Protein AF-A0A1V2YDA6-F1 (afdb_monomer_lite)

Secondary structure (DSSP, 8-state):
---HHHHHT-PPPPPSSSPPPHHHHHHHHHHHHHHHHHHHHHHHHHHHHHHHHHHHHHHHHHHHHHHHHHHHHHHHHHHHHHHHHHHHHHHHHHHHHHHHHHHHHHHHHHHHHHHHHHHHHHHHHHHHHHHHHHHHHHHHHHHHHHHHHHHHHHHHHHHHHHHHHHHHHHHHHHHHHHHHHHHHHHHHHHHHHHHHHHHHHHHHHHHHHHHHHHHHHHHHHHHGGG--

Radius of gyration: 94.48 Å; chains: 1; bounding box: 163×44×272 Å

pLDDT: mean 86.96, std 12.95, range [36.94, 98.38]

Foldseek 3Di:
DQDLVNLVPDDDDDDPPPDDDPVVVVVVSVVVSVVVVVVVVVVVVVVVVVVVVVVVVVVVVVVVVVVVVVVVVVVVVVVVVVVVVVVVVVVVVVVVVVVVVVVVVVVVVVVVVVVVVVVVVVVVVVVVVVVVVVVVVVVVVVVVVVVVVVVVVVVVVVVVVVVVVVVVVVVVVVVVVVVVVVVVVVVVVVVVVVVVVVVVVVVVVVVVVVVVVVVVVVVVVVVPVVDD

Structure (mmCIF, N/CA/C/O backbone):
data_AF-A0A1V2YDA6-F1
#
_entry.id   AF-A0A1V2YDA6-F1
#
loop_
_atom_site.group_PDB
_atom_site.id
_atom_site.type_symbol
_atom_site.label_atom_id
_atom_site.label_alt_id
_atom_site.label_comp_id
_atom_site.label_asym_id
_atom_site.label_entity_id
_atom_site.label_seq_id
_atom_site.pdbx_PDB_ins_code
_atom_site.Cartn_x
_atom_site.Cartn_y
_atom_site.Cartn_z
_atom_site.occupancy
_atom_site.B_iso_or_equiv
_atom_site.auth_seq_id
_atom_site.auth_comp_id
_atom_site.auth_asym_id
_atom_site.auth_atom_id
_atom_site.pdbx_PDB_model_num
ATOM 1 N N . MET A 1 1 ? -40.587 -4.611 79.652 1.00 58.16 1 MET A N 1
ATOM 2 C CA . MET A 1 1 ? -41.661 -4.045 78.810 1.00 58.16 1 MET A CA 1
ATOM 3 C C . MET A 1 1 ? -42.925 -4.763 79.230 1.00 58.16 1 MET A C 1
ATOM 5 O O . MET A 1 1 ? -42.847 -5.973 79.386 1.00 58.16 1 MET A O 1
ATOM 9 N N . ILE A 1 2 ? -43.994 -4.041 79.549 1.00 72.44 2 ILE A N 1
ATOM 10 C CA . ILE A 1 2 ? -45.240 -4.649 80.032 1.00 72.44 2 ILE A CA 1
ATOM 11 C C . ILE A 1 2 ? -45.950 -5.224 78.804 1.00 72.44 2 ILE A C 1
ATOM 13 O O . ILE A 1 2 ? -46.141 -4.491 77.833 1.00 72.44 2 ILE A O 1
ATOM 17 N N . ALA A 1 3 ? -46.252 -6.522 78.797 1.00 80.94 3 ALA A N 1
ATOM 18 C CA . ALA A 1 3 ? -47.022 -7.116 77.715 1.00 80.94 3 ALA A CA 1
ATOM 19 C C . ALA A 1 3 ? -48.471 -6.623 77.786 1.00 80.94 3 ALA A C 1
ATOM 21 O O . ALA A 1 3 ? -48.969 -6.241 78.842 1.00 80.94 3 ALA A O 1
ATOM 22 N N . LEU A 1 4 ? -49.172 -6.641 76.657 1.00 81.31 4 LEU A N 1
ATOM 23 C CA . LEU A 1 4 ? -50.582 -6.258 76.627 1.00 81.31 4 LEU A CA 1
ATOM 24 C C . LEU A 1 4 ? -51.423 -7.127 77.588 1.00 81.31 4 LEU A C 1
ATOM 26 O O . LEU A 1 4 ? -52.284 -6.615 78.295 1.00 81.31 4 LEU A O 1
ATOM 30 N N . GLU A 1 5 ? -51.079 -8.412 77.688 1.00 81.44 5 GLU A N 1
ATOM 31 C CA . GLU A 1 5 ? -51.658 -9.378 78.630 1.00 81.44 5 GLU A CA 1
ATOM 32 C C . GLU A 1 5 ? -51.349 -9.036 80.098 1.00 81.44 5 GLU A C 1
ATOM 34 O O . GLU A 1 5 ? -52.167 -9.296 80.980 1.00 81.44 5 GLU A O 1
ATOM 39 N N . ASP A 1 6 ? -50.203 -8.405 80.374 1.00 84.38 6 ASP A N 1
ATOM 40 C CA . ASP A 1 6 ? -49.830 -7.961 81.723 1.00 84.38 6 ASP A CA 1
ATOM 41 C C . ASP A 1 6 ? -50.621 -6.717 82.163 1.00 84.38 6 ASP A C 1
ATOM 43 O O . ASP A 1 6 ? -50.745 -6.475 83.365 1.00 84.38 6 ASP A O 1
ATOM 47 N N . LEU A 1 7 ? -51.123 -5.911 81.214 1.00 82.31 7 LEU A N 1
ATOM 48 C CA . LEU A 1 7 ? -52.019 -4.774 81.475 1.00 82.31 7 LEU A CA 1
ATOM 49 C C . LEU A 1 7 ? -53.466 -5.235 81.667 1.00 82.31 7 LEU A C 1
ATOM 51 O O . LEU A 1 7 ? -54.148 -4.725 82.550 1.00 82.31 7 LEU A O 1
ATOM 55 N N . GLU A 1 8 ? -53.918 -6.202 80.866 1.00 81.25 8 GLU A N 1
ATOM 56 C CA . GLU A 1 8 ? -55.282 -6.744 80.929 1.00 81.25 8 GLU A CA 1
ATOM 57 C C . GLU A 1 8 ? -55.545 -7.541 82.215 1.00 81.25 8 GLU A C 1
ATOM 59 O O . GLU A 1 8 ? -56.649 -7.490 82.747 1.00 81.25 8 GLU A O 1
ATOM 64 N N . ASN A 1 9 ? -54.530 -8.226 82.754 1.00 83.38 9 ASN A N 1
ATOM 65 C CA . ASN A 1 9 ? -54.653 -9.052 83.962 1.00 83.38 9 ASN A CA 1
ATOM 66 C C . ASN A 1 9 ? -54.131 -8.358 85.234 1.00 83.38 9 ASN A C 1
ATOM 68 O O . ASN A 1 9 ? -53.766 -9.022 86.210 1.00 83.38 9 ASN A O 1
ATOM 72 N N . LYS A 1 10 ? -54.001 -7.024 85.227 1.00 83.94 10 LYS A N 1
ATOM 73 C CA . LYS A 1 10 ? -53.365 -6.309 86.336 1.00 83.94 10 LYS A CA 1
ATOM 74 C C . LYS A 1 10 ? -54.332 -6.035 87.484 1.00 83.94 10 LYS A C 1
ATOM 76 O O . LYS A 1 10 ? -55.082 -5.070 87.451 1.00 83.94 10 LYS A O 1
ATOM 81 N N . ASP A 1 11 ? -54.186 -6.792 88.568 1.00 79.06 11 ASP A N 1
ATOM 82 C CA . ASP A 1 11 ? -54.901 -6.516 89.815 1.00 79.06 11 ASP A CA 1
ATOM 83 C C . ASP A 1 11 ? -54.132 -5.560 90.738 1.00 79.06 11 ASP A C 1
ATOM 85 O O . ASP A 1 11 ? -52.961 -5.774 91.085 1.00 79.06 11 ASP A O 1
ATOM 89 N N . PHE A 1 12 ? -54.819 -4.515 91.203 1.00 82.31 12 PHE A N 1
ATOM 90 C CA . PHE A 1 12 ? -54.311 -3.596 92.220 1.00 82.31 12 PHE A CA 1
ATOM 91 C C . PHE A 1 12 ? -54.809 -3.991 93.616 1.00 82.31 12 PHE A C 1
ATOM 93 O O . PHE A 1 12 ? -55.980 -4.303 93.832 1.00 82.31 12 PHE A O 1
ATOM 100 N N . LYS A 1 13 ? -53.921 -3.944 94.617 1.00 80.50 13 LYS A N 1
ATOM 101 C CA . LYS A 1 13 ? -54.308 -4.166 96.020 1.00 80.50 13 LYS A CA 1
ATOM 102 C C . LYS A 1 13 ? -55.202 -3.015 96.498 1.00 80.50 13 LYS A C 1
ATOM 104 O O . LYS A 1 13 ? -54.822 -1.854 96.357 1.00 80.50 13 LYS A O 1
ATOM 109 N N . LYS A 1 14 ? -56.347 -3.322 97.123 1.00 73.81 14 LYS A N 1
ATOM 110 C CA . LYS A 1 14 ? -57.234 -2.307 97.723 1.00 73.81 14 LYS A CA 1
ATOM 111 C C . LYS A 1 14 ? -56.495 -1.554 98.837 1.00 73.81 14 LYS A C 1
ATOM 113 O O . LYS A 1 14 ? -56.060 -2.167 99.811 1.00 73.81 14 LYS A O 1
ATOM 118 N N . SER A 1 15 ? -56.350 -0.236 98.699 1.00 71.69 15 SER A N 1
ATOM 119 C CA . SER A 1 15 ? -55.731 0.608 99.730 1.00 71.69 15 SER A CA 1
ATOM 120 C C . SER A 1 15 ? -56.769 0.992 100.787 1.00 71.69 15 SER A C 1
ATOM 122 O O . SER A 1 15 ? -57.840 1.490 100.452 1.00 71.69 15 SER A O 1
ATOM 124 N N . GLY A 1 16 ? -56.470 0.741 102.065 1.00 66.56 16 GLY A N 1
ATOM 125 C CA . GLY A 1 16 ? -57.433 0.900 103.162 1.00 66.56 16 GLY A CA 1
ATOM 126 C C . GLY A 1 16 ? -57.806 2.349 103.514 1.00 66.56 16 GLY A C 1
ATOM 127 O O . GLY A 1 16 ? -58.912 2.579 103.990 1.00 66.56 16 GLY A O 1
ATOM 128 N N . PHE A 1 17 ? -56.927 3.335 103.283 1.00 60.50 17 PHE A N 1
ATOM 129 C CA . PHE A 1 17 ? -57.169 4.749 103.616 1.00 60.50 17 PHE A CA 1
ATOM 130 C C . PHE A 1 17 ? -56.601 5.665 102.519 1.00 60.50 17 PHE A C 1
ATOM 132 O O . PHE A 1 17 ? -55.400 5.638 102.265 1.00 60.50 17 PHE A O 1
ATOM 139 N N . ARG A 1 18 ? -57.463 6.474 101.875 1.00 70.25 18 ARG A N 1
ATOM 140 C CA . ARG A 1 18 ? -57.125 7.413 100.774 1.00 70.25 18 ARG A CA 1
ATOM 141 C C . ARG A 1 18 ? -56.465 6.763 99.540 1.00 70.25 18 ARG A C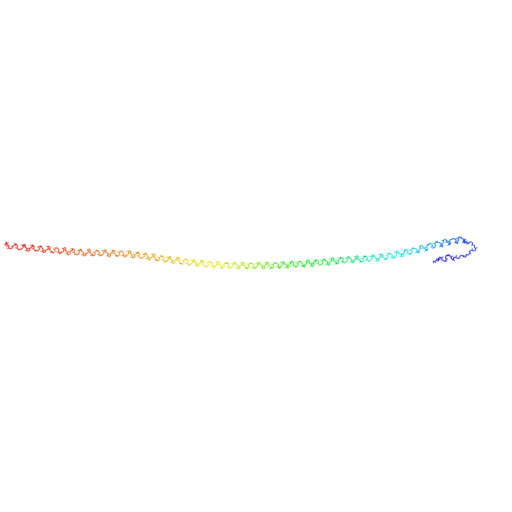 1
ATOM 143 O O . ARG A 1 18 ? -55.451 7.245 99.046 1.00 70.25 18 ARG A O 1
ATOM 150 N N . GLY A 1 19 ? -57.031 5.659 99.053 1.00 77.25 19 GLY A N 1
ATOM 151 C CA . GLY A 1 19 ? -56.650 5.061 97.767 1.00 77.25 19 GLY A CA 1
ATOM 152 C C . GLY A 1 19 ? -57.265 5.774 96.558 1.00 77.25 19 GLY A C 1
ATOM 153 O O . GLY A 1 19 ? -58.208 6.548 96.709 1.00 77.25 19 GLY A O 1
ATOM 154 N N . TYR A 1 20 ? -56.742 5.479 95.366 1.00 81.81 20 TYR A N 1
ATOM 155 C CA . TYR A 1 20 ? -57.375 5.861 94.101 1.00 81.81 20 TYR A CA 1
ATOM 156 C C . TYR A 1 20 ? -58.735 5.174 93.936 1.00 81.81 20 TYR A C 1
ATOM 158 O O . TYR A 1 20 ? -58.944 4.071 94.450 1.00 81.81 20 TYR A O 1
ATOM 166 N N . ASN A 1 21 ? -59.651 5.825 93.219 1.00 84.25 21 ASN A N 1
ATOM 167 C CA . ASN A 1 21 ? -60.949 5.251 92.890 1.00 84.25 21 ASN A CA 1
ATOM 168 C C . ASN A 1 21 ? -60.765 4.081 91.910 1.00 84.25 21 ASN A C 1
ATOM 170 O O . ASN A 1 21 ? -60.147 4.250 90.863 1.00 84.25 21 ASN A O 1
ATOM 174 N N . THR A 1 22 ? -61.293 2.906 92.254 1.00 83.88 22 THR A N 1
ATOM 175 C CA . THR A 1 22 ? -61.167 1.695 91.433 1.00 83.88 22 THR A CA 1
ATOM 176 C C . THR A 1 22 ? -61.788 1.873 90.054 1.00 83.88 22 THR A C 1
ATOM 178 O O . THR A 1 22 ? -61.155 1.515 89.071 1.00 83.88 22 THR A O 1
ATOM 181 N N . ASP A 1 23 ? -62.951 2.522 89.965 1.00 85.44 23 ASP A N 1
ATOM 182 C CA . ASP A 1 23 ? -63.674 2.679 88.697 1.00 85.44 23 ASP A CA 1
ATOM 183 C C . ASP A 1 23 ? -62.938 3.631 87.737 1.00 85.44 23 ASP A C 1
ATOM 185 O O . ASP A 1 23 ? -62.917 3.435 86.523 1.00 85.44 23 ASP A O 1
ATOM 189 N N . GLU A 1 24 ? -62.296 4.665 88.288 1.00 87.50 24 GLU A N 1
ATOM 190 C CA . GLU A 1 24 ? -61.502 5.636 87.527 1.00 87.50 24 GLU A CA 1
ATOM 191 C C . GLU A 1 24 ? -60.177 5.025 87.051 1.00 87.50 24 GLU A C 1
ATOM 193 O O . GLU A 1 24 ? -59.762 5.239 85.910 1.00 87.50 24 GLU A O 1
ATOM 198 N N . VAL A 1 25 ? -59.536 4.218 87.905 1.00 88.56 25 VAL A N 1
ATOM 199 C CA . VAL A 1 25 ? -58.330 3.463 87.548 1.00 88.56 25 VAL A CA 1
ATOM 200 C C . VAL A 1 25 ? -58.643 2.444 86.456 1.00 88.56 25 VAL A C 1
ATOM 202 O O . VAL A 1 25 ? -57.896 2.377 85.485 1.00 88.56 25 VAL A O 1
ATOM 205 N N . ASP A 1 26 ? -59.748 1.705 86.557 1.00 85.69 26 ASP A N 1
ATOM 206 C CA . ASP A 1 26 ? -60.143 0.718 85.548 1.00 85.69 26 ASP A CA 1
ATOM 207 C C . ASP A 1 26 ? -60.442 1.379 84.194 1.00 85.69 26 ASP A C 1
ATOM 209 O O . ASP A 1 26 ? -59.983 0.895 83.155 1.00 85.69 26 ASP A O 1
ATOM 213 N N . TYR A 1 27 ? -61.136 2.524 84.187 1.00 90.69 27 TYR A N 1
ATOM 214 C CA . TYR A 1 27 ? -61.363 3.305 82.966 1.00 90.69 27 TYR A CA 1
ATOM 215 C C . TYR A 1 27 ? -60.043 3.762 82.325 1.00 90.69 27 TYR A C 1
ATOM 217 O O . TYR A 1 27 ? -59.832 3.571 81.125 1.00 90.69 27 TYR A O 1
ATOM 225 N N . PHE A 1 28 ? -59.120 4.303 83.127 1.00 90.31 28 PHE A N 1
ATOM 226 C CA . PHE A 1 28 ? -57.802 4.717 82.646 1.00 90.31 28 PHE A CA 1
ATOM 227 C C . PHE A 1 28 ? -56.979 3.532 82.118 1.00 90.31 28 PHE A C 1
ATOM 229 O O . PHE A 1 28 ? -56.333 3.642 81.078 1.00 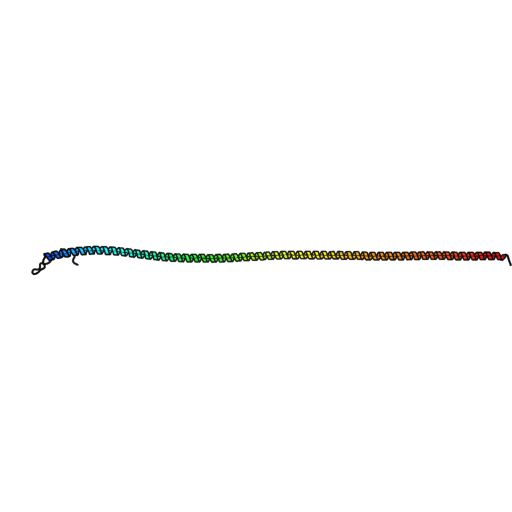90.31 28 PHE A O 1
ATOM 236 N N . ILE A 1 29 ? -57.024 2.370 82.779 1.00 88.75 29 ILE A N 1
ATOM 237 C CA . ILE A 1 29 ? -56.341 1.151 82.319 1.00 88.75 29 ILE A CA 1
ATOM 238 C C . ILE A 1 29 ? -56.901 0.697 80.963 1.00 88.75 29 ILE A C 1
ATOM 240 O O . ILE A 1 29 ? -56.116 0.353 80.080 1.00 88.75 29 ILE A O 1
ATOM 244 N N . GLN A 1 30 ? -58.218 0.757 80.742 1.00 89.12 30 GLN A N 1
ATOM 245 C CA . GLN A 1 30 ? -58.817 0.457 79.432 1.00 89.12 30 GLN A CA 1
ATOM 246 C C . GLN A 1 30 ? -58.367 1.436 78.338 1.00 89.12 30 GLN A C 1
ATOM 248 O O . GLN A 1 30 ? -58.081 1.021 77.208 1.00 89.12 30 GLN A O 1
ATOM 253 N N . GLU A 1 31 ? -58.248 2.724 78.662 1.00 92.56 31 GLU A N 1
ATOM 254 C CA . GLU A 1 31 ? -57.711 3.737 77.748 1.00 92.56 31 GLU A CA 1
ATOM 255 C C . GLU A 1 31 ? -56.239 3.447 77.399 1.00 92.56 31 GLU A C 1
ATOM 257 O O . GLU A 1 31 ? -55.868 3.431 76.222 1.00 92.56 31 GLU A O 1
ATOM 262 N N . VAL A 1 32 ? -55.419 3.100 78.398 1.00 92.12 32 VAL A N 1
ATOM 263 C CA . VAL A 1 32 ? -54.014 2.699 78.216 1.00 92.12 32 VAL A CA 1
ATOM 264 C C . VAL A 1 32 ? -53.896 1.427 77.373 1.00 92.12 32 VAL A C 1
ATOM 266 O O . VAL A 1 32 ? -53.067 1.381 76.464 1.00 92.12 32 VAL A O 1
ATOM 269 N N . ILE A 1 33 ? -54.727 0.409 77.617 1.00 90.81 33 ILE A N 1
ATOM 270 C CA . ILE A 1 33 ? -54.765 -0.829 76.821 1.00 90.81 33 ILE A CA 1
ATOM 271 C C . ILE A 1 33 ? -55.109 -0.507 75.363 1.00 90.81 33 ILE A C 1
ATOM 273 O O . ILE A 1 33 ? -54.458 -1.013 74.446 1.00 90.81 33 ILE A O 1
ATOM 277 N N . THR A 1 34 ? -56.096 0.359 75.132 1.00 92.81 34 THR A N 1
ATOM 278 C CA . THR A 1 34 ? -56.525 0.761 73.785 1.00 92.81 34 THR A CA 1
ATOM 279 C C . THR A 1 34 ? -55.423 1.524 73.048 1.00 92.81 34 THR A C 1
ATOM 281 O O . THR A 1 34 ? -55.089 1.183 71.910 1.00 92.81 34 THR A O 1
ATOM 284 N N . ALA A 1 35 ? -54.795 2.501 73.705 1.00 92.06 35 ALA A N 1
ATOM 285 C CA . ALA A 1 35 ? -53.667 3.243 73.149 1.00 92.06 35 ALA A CA 1
ATOM 286 C C . ALA A 1 35 ? -52.463 2.327 72.866 1.00 92.06 35 ALA A C 1
ATOM 288 O O . ALA A 1 35 ? -51.838 2.429 71.809 1.00 92.06 35 ALA A O 1
ATOM 289 N N . HIS A 1 36 ? -52.168 1.380 73.763 1.00 92.00 36 HIS A N 1
ATOM 290 C CA . HIS A 1 36 ? -51.094 0.406 73.574 1.00 92.00 36 HIS A CA 1
ATOM 291 C C . HIS A 1 36 ? -51.371 -0.528 72.385 1.00 92.00 36 HIS A C 1
ATOM 293 O O . HIS A 1 36 ? -50.471 -0.769 71.580 1.00 92.00 36 HIS A O 1
ATOM 299 N N . LYS A 1 37 ? -52.614 -1.009 72.216 1.00 89.94 37 LYS A N 1
ATOM 300 C CA . LYS A 1 37 ? -53.041 -1.788 71.035 1.00 89.94 37 LYS A CA 1
ATOM 301 C C . LYS A 1 37 ? -52.833 -0.998 69.743 1.00 89.94 37 LYS A C 1
ATOM 303 O O . LYS A 1 37 ? -52.261 -1.534 68.794 1.00 89.94 37 LYS A O 1
ATOM 308 N N . HIS A 1 38 ? -53.246 0.271 69.717 1.00 93.94 38 HIS A N 1
ATOM 309 C CA . HIS A 1 38 ? -53.059 1.146 68.558 1.00 93.94 38 HIS A CA 1
ATOM 310 C C . HIS A 1 38 ? -51.574 1.319 68.211 1.00 93.94 38 HIS A C 1
ATOM 312 O O . HIS A 1 38 ? -51.169 1.040 67.084 1.00 93.94 38 HIS A O 1
ATOM 318 N N . LEU A 1 39 ? -50.749 1.702 69.191 1.00 94.12 39 LEU A N 1
ATOM 319 C CA . LEU A 1 39 ? -49.306 1.883 69.006 1.00 94.12 39 LEU A CA 1
ATOM 320 C C . LEU A 1 39 ? -48.611 0.592 68.567 1.00 94.12 39 LEU A C 1
ATOM 322 O O . LEU A 1 39 ? -47.707 0.634 67.737 1.00 94.12 39 LEU A O 1
ATOM 326 N N . SER A 1 40 ? -49.016 -0.558 69.107 1.00 91.50 40 SER A N 1
ATOM 327 C CA . SER A 1 40 ? -48.436 -1.850 68.740 1.00 91.50 40 SER A CA 1
ATOM 328 C C . SER A 1 40 ? -48.732 -2.202 67.280 1.00 91.50 40 SER A C 1
ATOM 330 O O . SER A 1 40 ? -47.812 -2.570 66.547 1.00 91.50 40 SER A O 1
ATOM 332 N N . LYS A 1 41 ? -49.977 -1.991 66.830 1.00 94.25 41 LYS A N 1
ATOM 333 C CA . LYS A 1 41 ? -50.377 -2.191 65.432 1.00 94.25 41 LYS A CA 1
ATOM 334 C C . LYS A 1 41 ? -49.640 -1.241 64.484 1.00 94.25 41 LYS A C 1
ATOM 336 O O . LYS A 1 41 ? -49.086 -1.687 63.484 1.00 94.25 41 LYS A O 1
ATOM 341 N N . GLU A 1 42 ? -49.579 0.045 64.820 1.00 96.19 42 GLU A N 1
ATOM 342 C CA . GLU A 1 42 ? -48.857 1.043 64.026 1.00 96.19 42 GLU A CA 1
ATOM 343 C C . GLU A 1 42 ? -47.359 0.709 63.931 1.00 96.19 42 GLU A C 1
ATOM 345 O O . GLU A 1 42 ? -46.764 0.785 62.859 1.00 96.19 42 GLU A O 1
ATOM 350 N N . ASN A 1 43 ? -46.743 0.252 65.026 1.00 95.69 43 ASN A N 1
ATOM 351 C CA . ASN A 1 43 ? -45.345 -0.177 65.036 1.00 95.69 43 ASN A CA 1
ATOM 352 C C . ASN A 1 43 ? -45.118 -1.398 64.130 1.00 95.69 43 ASN A C 1
ATOM 354 O O . ASN A 1 43 ? -44.130 -1.446 63.397 1.00 95.69 43 ASN A O 1
ATOM 358 N N . GLU A 1 44 ? -46.037 -2.366 64.130 1.00 95.38 44 GLU A N 1
ATOM 359 C CA . GLU A 1 44 ? -45.978 -3.512 63.219 1.00 95.38 44 GLU A CA 1
ATOM 360 C C . GLU A 1 44 ? -46.087 -3.078 61.747 1.00 95.38 44 GLU A C 1
ATOM 362 O O . GLU A 1 44 ? -45.295 -3.517 60.909 1.00 95.38 44 GLU A O 1
ATOM 367 N N . GLU A 1 45 ? -47.020 -2.179 61.425 1.00 96.69 45 GLU A N 1
ATOM 368 C CA . GLU A 1 45 ? -47.195 -1.626 60.076 1.00 96.69 45 GLU A CA 1
ATOM 369 C C . GLU A 1 45 ? -45.963 -0.832 59.616 1.00 96.69 45 GLU A C 1
ATOM 371 O O . GLU A 1 45 ? -45.468 -1.031 58.501 1.00 96.69 45 GLU A O 1
ATOM 376 N N . LEU A 1 46 ? -45.403 0.010 60.489 1.00 96.94 46 LEU A N 1
ATOM 377 C CA . LEU A 1 46 ? -44.172 0.753 60.222 1.00 96.94 46 LEU A CA 1
ATOM 378 C C . LEU A 1 46 ? -42.984 -0.186 60.008 1.00 96.94 46 LEU A C 1
ATOM 380 O O . LEU A 1 46 ? -42.222 0.011 59.063 1.00 96.94 46 LEU A O 1
ATOM 384 N N . ARG A 1 47 ? -42.839 -1.242 60.818 1.00 96.75 47 ARG A N 1
ATOM 385 C CA . ARG A 1 47 ? -41.788 -2.258 60.630 1.00 96.75 47 ARG A CA 1
ATOM 386 C C . ARG A 1 47 ? -41.925 -2.975 59.293 1.00 96.75 47 ARG A C 1
ATOM 388 O O . ARG A 1 47 ? -40.928 -3.123 58.590 1.00 96.75 47 ARG A O 1
ATOM 395 N N . LYS A 1 48 ? -43.143 -3.369 58.906 1.00 97.38 48 LYS A N 1
ATOM 396 C CA . LYS A 1 48 ? -43.406 -3.958 57.581 1.00 97.38 48 LYS A CA 1
ATOM 397 C C . LYS A 1 48 ? -42.991 -3.001 56.464 1.00 97.38 48 LYS A C 1
ATOM 399 O O . LYS A 1 48 ? -42.301 -3.415 55.536 1.00 97.38 48 LYS A O 1
ATOM 404 N N . LYS A 1 49 ? -43.338 -1.718 56.584 1.00 97.25 49 LYS A N 1
ATOM 405 C CA . LYS A 1 49 ? -42.988 -0.692 55.594 1.00 97.25 49 LYS A CA 1
ATOM 406 C C . LYS A 1 49 ? -41.480 -0.446 55.511 1.00 97.25 49 LYS A C 1
ATOM 408 O O . LYS A 1 49 ? -40.944 -0.354 54.412 1.00 97.25 49 LYS A O 1
ATOM 413 N N . VAL A 1 50 ? -40.785 -0.387 56.648 1.00 97.88 50 VAL A N 1
ATOM 414 C CA . VAL A 1 50 ? -39.319 -0.265 56.700 1.00 97.88 50 VAL A CA 1
ATOM 415 C C . VAL A 1 50 ? -38.655 -1.461 56.024 1.00 97.88 50 VAL A C 1
ATOM 417 O O . VAL A 1 50 ? -37.746 -1.263 55.220 1.00 97.88 50 VAL A O 1
ATOM 420 N N . ASN A 1 51 ? -39.131 -2.681 56.280 1.00 97.31 51 ASN A N 1
ATOM 421 C CA . ASN A 1 51 ? -38.589 -3.879 55.640 1.00 97.31 51 ASN A CA 1
ATOM 422 C C . ASN A 1 51 ? -38.785 -3.838 54.117 1.00 97.31 51 ASN A C 1
ATOM 424 O O . ASN A 1 51 ? -37.815 -3.987 53.380 1.00 97.31 51 ASN A O 1
ATOM 428 N N . GLN A 1 52 ? -39.995 -3.523 53.643 1.00 97.50 52 GLN A N 1
ATOM 429 C CA . GLN A 1 52 ? -40.285 -3.392 52.207 1.00 97.50 52 GLN A CA 1
ATOM 430 C C . GLN A 1 52 ? -39.422 -2.322 51.524 1.00 97.50 52 GLN A C 1
ATOM 432 O O . GLN A 1 52 ? -38.871 -2.549 50.444 1.00 97.50 52 GLN A O 1
ATOM 437 N N . LEU A 1 53 ? -39.278 -1.149 52.149 1.00 96.75 53 LEU A N 1
ATOM 438 C CA . LEU A 1 53 ? -38.430 -0.075 51.629 1.00 96.75 53 LEU A CA 1
ATOM 439 C C . LEU A 1 53 ? -36.954 -0.484 51.610 1.00 96.75 53 LEU A C 1
ATOM 441 O O . LEU A 1 53 ? -36.252 -0.180 50.649 1.00 96.75 53 LEU A O 1
ATOM 445 N N . THR A 1 54 ? -36.494 -1.208 52.631 1.00 97.31 54 THR A N 1
ATOM 446 C CA . THR A 1 54 ? -35.112 -1.698 52.714 1.00 97.31 54 THR A CA 1
ATOM 447 C C . THR A 1 54 ? -34.817 -2.721 51.618 1.00 97.31 54 THR A C 1
ATOM 449 O O . THR A 1 54 ? -33.795 -2.610 50.944 1.00 97.31 54 THR A O 1
ATOM 452 N N . GLU A 1 55 ? -35.720 -3.674 51.379 1.00 97.62 55 GLU A N 1
ATOM 453 C CA . GLU A 1 55 ? -35.598 -4.651 50.287 1.00 97.62 55 GLU A CA 1
ATOM 454 C C . GLU A 1 55 ? -35.574 -3.963 48.917 1.00 97.62 55 GLU A C 1
ATOM 456 O O . GLU A 1 55 ? -34.721 -4.253 48.075 1.00 97.62 55 GLU A O 1
ATOM 461 N N . THR A 1 56 ? -36.465 -2.990 48.716 1.00 97.50 56 THR A N 1
ATOM 462 C CA . THR A 1 56 ? -36.538 -2.206 47.477 1.00 97.50 56 THR A CA 1
ATOM 463 C C . THR A 1 56 ? -35.259 -1.392 47.254 1.00 97.50 56 THR A C 1
ATOM 465 O O . THR A 1 56 ? -34.731 -1.342 46.144 1.00 97.50 56 THR A O 1
ATOM 468 N N . MET A 1 57 ? -34.711 -0.789 48.311 1.00 97.75 57 MET A N 1
ATOM 469 C CA . MET A 1 57 ? -33.444 -0.061 48.249 1.00 97.75 57 MET A CA 1
ATOM 470 C C . MET A 1 57 ? -32.283 -0.988 47.874 1.00 97.75 57 MET A C 1
ATOM 472 O O . MET A 1 57 ? -31.493 -0.650 46.995 1.00 97.75 57 MET A O 1
ATOM 476 N N . GLN A 1 58 ? -32.200 -2.173 48.483 1.00 97.38 58 GLN A N 1
ATOM 477 C CA . GLN A 1 58 ? -31.179 -3.168 48.141 1.00 97.38 58 GLN A CA 1
ATOM 478 C C . GLN A 1 58 ? -31.303 -3.646 46.689 1.00 97.38 58 GLN A C 1
ATOM 480 O O . GLN A 1 58 ? -30.289 -3.857 46.019 1.00 97.38 58 GLN A O 1
ATOM 485 N N . TYR A 1 59 ? -32.530 -3.805 46.186 1.00 97.06 59 TYR A N 1
ATOM 486 C CA . TYR A 1 59 ? -32.773 -4.116 44.779 1.00 97.06 59 TYR A CA 1
ATOM 487 C C . TYR A 1 59 ? -32.225 -3.015 43.864 1.00 97.06 59 TYR A C 1
ATOM 489 O O . TYR A 1 59 ? -31.454 -3.309 42.947 1.00 97.06 59 TYR A O 1
ATOM 497 N N . TYR A 1 60 ? -32.544 -1.748 44.148 1.00 97.94 60 TYR A N 1
ATOM 498 C CA . TYR A 1 60 ? -32.049 -0.627 43.352 1.00 97.94 60 TYR A CA 1
ATOM 499 C C . TYR A 1 60 ? -30.528 -0.483 43.412 1.00 97.94 60 TYR A C 1
ATOM 501 O O . TYR A 1 60 ? -29.922 -0.264 42.369 1.00 97.94 60 TYR A O 1
ATOM 509 N N . GLN A 1 61 ? -29.895 -0.705 44.566 1.00 97.75 61 GLN A N 1
ATOM 510 C CA . GLN A 1 61 ? -28.431 -0.701 44.686 1.00 97.75 61 GLN A CA 1
ATOM 511 C C . GLN A 1 61 ? -27.772 -1.785 43.819 1.00 97.75 61 GLN A C 1
ATOM 513 O O . GLN A 1 61 ? -26.794 -1.525 43.120 1.00 97.75 61 GLN A O 1
ATOM 518 N N . LYS A 1 62 ? -28.318 -3.009 43.812 1.00 97.69 62 LYS A N 1
ATOM 519 C CA . LYS A 1 62 ? -27.814 -4.088 42.942 1.00 97.69 62 LYS A CA 1
ATOM 520 C C . LYS A 1 62 ? -28.008 -3.764 41.462 1.00 97.69 62 LYS A C 1
ATOM 522 O O . LYS A 1 62 ? -27.132 -4.053 40.642 1.00 97.69 62 LYS A O 1
ATOM 527 N N . MET A 1 63 ? -29.150 -3.176 41.117 1.00 97.75 63 MET A N 1
ATOM 528 C CA . MET A 1 63 ? -29.442 -2.772 39.746 1.00 97.75 63 MET A CA 1
ATOM 529 C C . MET A 1 63 ? -28.505 -1.649 39.289 1.00 97.75 63 MET A C 1
ATOM 531 O O . MET A 1 63 ? -27.935 -1.747 38.206 1.00 97.75 63 MET A O 1
ATOM 535 N N . GLU A 1 64 ? -28.271 -0.644 40.133 1.00 97.06 64 GLU A N 1
ATOM 536 C CA . GLU A 1 64 ? -27.308 0.432 39.890 1.00 97.06 64 GLU A CA 1
ATOM 537 C C . GLU A 1 64 ? -25.906 -0.131 39.643 1.00 97.06 64 GLU A C 1
ATOM 539 O O . GLU A 1 64 ? -25.298 0.183 38.621 1.00 97.06 64 GLU A O 1
ATOM 544 N N . GLN A 1 65 ? -25.426 -1.036 40.502 1.00 97.88 65 GLN A N 1
ATOM 545 C CA . GLN A 1 65 ? -24.121 -1.675 40.321 1.00 97.88 65 GLN A CA 1
ATOM 546 C C . GLN A 1 65 ? -24.030 -2.428 38.987 1.00 97.88 65 GLN A C 1
ATOM 548 O O . GLN A 1 65 ? -23.007 -2.386 38.303 1.00 97.88 65 GLN A O 1
ATOM 553 N N . THR A 1 66 ? -25.106 -3.112 38.594 1.00 97.94 66 THR A N 1
ATOM 554 C CA . THR A 1 66 ? -25.164 -3.842 37.321 1.00 97.94 66 THR A CA 1
ATOM 555 C C . THR A 1 66 ? -25.091 -2.884 36.134 1.00 97.94 66 THR A C 1
ATOM 557 O O . THR A 1 66 ? -24.341 -3.133 35.191 1.00 97.94 66 THR A O 1
ATOM 560 N N . ILE A 1 67 ? -25.817 -1.767 36.195 1.00 97.12 67 ILE A N 1
ATOM 561 C CA . ILE A 1 67 ? -25.808 -0.734 35.155 1.00 97.12 67 ILE A CA 1
ATOM 562 C C . ILE A 1 67 ? -24.430 -0.072 35.066 1.00 97.12 67 ILE A C 1
ATOM 564 O O . ILE A 1 67 ? -23.906 0.075 33.965 1.00 97.12 67 ILE A O 1
ATOM 568 N N . GLN A 1 68 ? -23.808 0.272 36.195 1.00 97.69 68 GLN A N 1
ATOM 569 C CA . GLN A 1 68 ? -22.457 0.839 36.223 1.00 97.69 68 GLN A CA 1
ATOM 570 C C . GLN A 1 68 ? -21.431 -0.118 35.604 1.00 97.69 68 GLN A C 1
ATOM 572 O O . GLN A 1 68 ? -20.624 0.296 34.771 1.00 97.69 68 GLN A O 1
ATOM 577 N N . ASN A 1 69 ? -21.504 -1.411 35.933 1.00 97.81 69 ASN A N 1
ATOM 578 C CA . ASN A 1 69 ? -20.631 -2.427 35.345 1.00 97.81 69 ASN A CA 1
ATOM 579 C C . ASN A 1 69 ? -20.858 -2.570 33.832 1.00 97.81 69 ASN A C 1
ATOM 581 O O . ASN A 1 69 ? -19.895 -2.670 33.070 1.00 97.81 69 ASN A O 1
ATOM 585 N N . ALA A 1 70 ? -22.118 -2.557 33.386 1.00 97.69 70 ALA A N 1
ATOM 586 C CA . ALA A 1 70 ? -22.464 -2.633 31.970 1.00 97.69 70 ALA A CA 1
ATOM 587 C C . ALA A 1 70 ? -21.974 -1.399 31.195 1.00 97.69 70 ALA A C 1
ATOM 589 O O . ALA A 1 70 ? -21.414 -1.544 30.108 1.00 97.69 70 ALA A O 1
ATOM 590 N N . LEU A 1 71 ? -22.123 -0.200 31.769 1.00 97.62 71 LEU A N 1
ATOM 591 C CA . LEU A 1 71 ? -21.619 1.050 31.197 1.00 97.62 71 LEU A CA 1
ATOM 592 C C . LEU A 1 71 ? -20.097 1.034 31.079 1.00 97.62 71 LEU A C 1
ATOM 594 O O . LEU A 1 71 ? -19.567 1.335 30.012 1.00 97.62 71 LEU A O 1
ATOM 598 N N . HIS A 1 72 ? -19.397 0.620 32.135 1.00 97.81 72 HIS A N 1
ATOM 599 C CA . HIS A 1 72 ? -17.941 0.532 32.113 1.00 97.81 72 HIS A CA 1
ATOM 600 C C . HIS A 1 72 ? -17.442 -0.480 31.071 1.00 97.81 72 HIS A C 1
ATOM 602 O O . HIS A 1 72 ? -16.500 -0.206 30.327 1.00 97.81 72 HIS A O 1
ATOM 608 N N . LEU A 1 73 ? -18.100 -1.639 30.962 1.00 98.19 73 LEU A N 1
ATOM 609 C CA . LEU A 1 73 ? -17.770 -2.643 29.951 1.00 98.19 73 LEU A CA 1
ATOM 610 C C . LEU A 1 73 ? -18.011 -2.127 28.528 1.00 98.19 73 LEU A C 1
ATOM 612 O O . LEU A 1 73 ? -17.186 -2.367 27.641 1.00 98.19 73 LEU A O 1
ATOM 616 N N . ALA A 1 74 ? -19.125 -1.428 28.306 1.00 98.00 74 ALA A N 1
ATOM 617 C CA . ALA A 1 74 ? -19.448 -0.825 27.020 1.00 98.00 74 ALA A CA 1
ATOM 618 C C . ALA A 1 74 ? -18.417 0.243 26.634 1.00 98.00 74 ALA A C 1
ATOM 620 O O . ALA A 1 74 ? -17.929 0.232 25.506 1.00 98.00 74 ALA A O 1
ATOM 621 N N . GLU A 1 75 ? -18.029 1.112 27.572 1.00 96.62 75 GLU A N 1
ATOM 622 C CA . GLU A 1 75 ? -16.990 2.120 27.354 1.00 96.62 75 GLU A CA 1
ATOM 623 C C . GLU A 1 75 ? -15.656 1.466 26.991 1.00 96.62 75 GLU A C 1
ATOM 625 O O . GLU A 1 75 ? -15.064 1.802 25.964 1.00 96.62 75 GLU A O 1
ATOM 630 N N . LYS A 1 76 ? -15.215 0.481 27.781 1.00 97.94 76 LYS A N 1
ATOM 631 C CA . LYS A 1 76 ? -13.974 -0.251 27.522 1.00 97.94 76 LYS A CA 1
ATOM 632 C C . LYS A 1 76 ? -13.998 -0.927 26.152 1.00 97.94 76 LYS A C 1
ATOM 634 O O . LYS A 1 76 ? -13.065 -0.781 25.373 1.00 97.94 76 LYS A O 1
ATOM 639 N N . THR A 1 77 ? -15.094 -1.605 25.819 1.00 98.19 77 THR A N 1
ATOM 640 C CA . THR A 1 77 ? -15.250 -2.295 24.531 1.00 98.19 77 THR A CA 1
ATOM 641 C C . THR A 1 77 ? -15.260 -1.307 23.363 1.00 98.19 77 THR A C 1
ATOM 643 O O . THR A 1 77 ? -14.653 -1.572 22.323 1.00 98.19 77 THR A O 1
ATOM 646 N N . ALA A 1 78 ? -15.904 -0.148 23.517 1.00 98.38 78 ALA A N 1
ATOM 647 C CA . ALA A 1 78 ? -15.895 0.912 22.514 1.00 98.38 78 ALA A CA 1
ATOM 648 C C . ALA A 1 78 ? -14.484 1.494 22.321 1.00 98.38 78 ALA A C 1
ATOM 650 O O . ALA A 1 78 ? -14.055 1.692 21.181 1.00 98.38 78 ALA A O 1
ATOM 651 N N . GLN A 1 79 ? -13.743 1.725 23.411 1.00 97.94 79 GLN A N 1
ATOM 652 C CA . GLN A 1 79 ? -12.352 2.182 23.365 1.00 97.94 79 GLN A CA 1
ATOM 653 C C . GLN A 1 79 ? -11.441 1.148 22.690 1.00 97.94 79 GLN A C 1
ATOM 655 O O . GLN A 1 79 ? -10.724 1.499 21.751 1.00 97.94 79 GLN A O 1
ATOM 660 N N . ASP A 1 80 ? -11.525 -0.124 23.082 1.00 97.94 80 ASP A N 1
ATOM 661 C CA . ASP A 1 80 ? -10.741 -1.218 22.500 1.00 97.94 80 ASP A CA 1
ATOM 662 C C . ASP A 1 80 ? -11.047 -1.390 21.002 1.00 97.94 80 ASP A C 1
ATOM 664 O O . ASP A 1 80 ? -10.138 -1.502 20.173 1.00 97.94 80 ASP A O 1
ATOM 668 N N . THR A 1 81 ? -12.328 -1.316 20.623 1.00 98.06 81 THR A N 1
ATOM 669 C CA . THR A 1 81 ? -12.761 -1.368 19.218 1.00 98.06 81 THR A CA 1
ATOM 670 C C . THR A 1 81 ? -12.195 -0.193 18.424 1.00 98.06 81 THR A C 1
ATOM 672 O O . THR A 1 81 ? -11.661 -0.385 17.329 1.00 98.06 81 THR A O 1
ATOM 675 N N . LYS A 1 82 ? -12.249 1.024 18.980 1.00 98.38 82 LYS A N 1
ATOM 676 C CA . LYS A 1 82 ? -11.681 2.225 18.356 1.00 98.38 82 LYS A CA 1
ATOM 677 C C . LYS A 1 82 ? -10.171 2.088 18.155 1.00 98.38 82 LYS A C 1
ATOM 679 O O . LYS A 1 82 ? -9.680 2.377 17.065 1.00 98.38 82 LYS A O 1
ATOM 684 N N . ILE A 1 83 ? -9.434 1.635 19.169 1.00 98.19 83 ILE A N 1
ATOM 685 C CA . ILE A 1 83 ? -7.978 1.444 19.094 1.00 98.19 83 ILE A CA 1
ATOM 686 C C . ILE A 1 83 ? -7.628 0.392 18.033 1.00 98.19 83 ILE A C 1
ATOM 688 O O . ILE A 1 83 ? -6.770 0.637 17.182 1.00 98.19 83 ILE A O 1
ATOM 692 N N . SER A 1 84 ? -8.329 -0.745 18.025 1.00 98.00 84 SER A N 1
ATOM 693 C CA . SER A 1 84 ? -8.125 -1.816 17.042 1.00 98.00 84 SER A CA 1
ATOM 694 C C . SER A 1 84 ? -8.404 -1.355 15.605 1.00 98.00 84 SER A C 1
ATOM 696 O O . SER A 1 84 ? -7.616 -1.629 14.690 1.00 98.00 84 SER A O 1
ATOM 698 N N . ALA A 1 85 ? -9.479 -0.587 15.400 1.00 98.12 85 ALA A N 1
ATOM 699 C CA . ALA A 1 85 ? -9.815 -0.004 14.105 1.00 98.12 85 ALA A CA 1
ATOM 700 C C . ALA A 1 85 ? -8.745 0.993 13.631 1.00 98.12 85 ALA A C 1
ATOM 702 O O . ALA A 1 85 ? -8.312 0.922 12.480 1.00 98.12 85 ALA A O 1
ATOM 703 N N . LEU A 1 86 ? -8.259 1.870 14.519 1.00 98.12 86 LEU A N 1
ATOM 704 C CA . LEU A 1 86 ? -7.186 2.820 14.205 1.00 98.12 86 LEU A CA 1
ATOM 705 C C . LEU A 1 86 ? -5.882 2.106 13.835 1.00 98.12 86 LEU A C 1
ATOM 707 O O . LEU A 1 86 ? -5.255 2.454 12.834 1.00 98.12 86 LEU A O 1
ATOM 711 N N . HIS A 1 87 ? -5.493 1.082 14.594 1.00 98.06 87 HIS A N 1
ATOM 712 C CA . HIS A 1 87 ? -4.300 0.291 14.299 1.00 98.06 87 HIS A CA 1
ATOM 713 C C . HIS A 1 87 ? -4.423 -0.445 12.954 1.00 98.06 87 HIS A C 1
ATOM 715 O O . HIS A 1 87 ? -3.497 -0.441 12.138 1.00 98.06 87 HIS A O 1
ATOM 721 N N . SER A 1 88 ? -5.591 -1.029 12.676 1.00 97.50 88 SER A N 1
ATOM 722 C CA . SER A 1 88 ? -5.874 -1.691 11.398 1.00 97.50 88 SER A CA 1
ATOM 723 C C . SER A 1 88 ? -5.826 -0.707 10.227 1.00 97.50 88 SER A C 1
ATOM 725 O O . SER A 1 88 ? -5.185 -0.990 9.214 1.00 97.50 88 SER A O 1
ATOM 727 N N . ALA A 1 89 ? -6.416 0.480 10.384 1.00 98.12 89 ALA A N 1
ATOM 728 C CA . ALA A 1 89 ? -6.368 1.546 9.388 1.00 98.12 89 ALA A CA 1
ATOM 729 C C . ALA A 1 89 ? -4.930 2.021 9.124 1.00 98.12 89 ALA A C 1
ATOM 731 O O . ALA A 1 89 ? -4.523 2.145 7.969 1.00 98.12 89 ALA A O 1
ATOM 732 N N . GLN A 1 90 ? -4.121 2.212 10.172 1.00 98.06 90 GLN A N 1
ATOM 733 C CA . GLN A 1 90 ? -2.700 2.554 10.032 1.00 98.06 90 GLN A CA 1
ATOM 734 C C . GLN A 1 90 ? -1.921 1.472 9.276 1.00 98.06 90 GLN A C 1
ATOM 736 O O . GLN A 1 90 ? -1.092 1.791 8.423 1.00 98.06 90 GLN A O 1
ATOM 741 N N . LYS A 1 91 ? -2.201 0.192 9.543 1.00 98.19 91 LYS A N 1
ATOM 742 C CA . LYS A 1 91 ? -1.565 -0.930 8.842 1.00 98.19 91 LYS A CA 1
ATOM 743 C C . LYS A 1 91 ? -1.939 -0.969 7.360 1.00 98.19 91 LYS A C 1
ATOM 745 O O . LYS A 1 91 ? -1.072 -1.223 6.527 1.00 98.19 91 LYS A O 1
ATOM 750 N N . ILE A 1 92 ? -3.205 -0.709 7.030 1.00 98.12 92 ILE A N 1
ATOM 751 C CA . ILE A 1 92 ? -3.670 -0.603 5.639 1.00 98.12 92 ILE A CA 1
ATOM 752 C C . ILE A 1 92 ? -2.972 0.565 4.943 1.00 98.12 92 ILE A C 1
ATOM 754 O O . ILE A 1 92 ? -2.421 0.373 3.862 1.00 98.12 92 ILE A O 1
ATOM 758 N N . LYS A 1 93 ? -2.925 1.739 5.585 1.00 98.31 93 LYS A N 1
ATOM 759 C CA . LYS A 1 93 ? -2.250 2.925 5.048 1.00 98.31 93 LYS A CA 1
ATOM 760 C C . LYS A 1 93 ? -0.778 2.642 4.735 1.00 98.31 93 LYS A C 1
ATOM 762 O O . LYS A 1 93 ? -0.366 2.856 3.603 1.00 98.31 93 LYS A O 1
ATOM 767 N N . ARG A 1 94 ? -0.021 2.085 5.688 1.00 98.25 94 ARG A N 1
ATOM 768 C CA . ARG A 1 94 ? 1.398 1.740 5.477 1.00 98.25 94 ARG A CA 1
ATOM 769 C C . ARG A 1 94 ? 1.592 0.760 4.322 1.00 98.25 94 ARG A C 1
ATOM 771 O O . ARG A 1 94 ? 2.421 0.991 3.457 1.00 98.25 94 ARG A O 1
ATOM 778 N N . ARG A 1 95 ? 0.781 -0.302 4.255 1.00 97.88 95 ARG A N 1
ATOM 779 C CA . ARG A 1 95 ? 0.850 -1.269 3.145 1.00 97.88 95 ARG A CA 1
ATOM 780 C C . ARG A 1 95 ? 0.557 -0.627 1.793 1.00 97.88 95 ARG A C 1
ATOM 782 O O . ARG A 1 95 ? 1.196 -0.984 0.807 1.00 97.88 95 ARG A O 1
ATOM 789 N N . ALA A 1 96 ? -0.412 0.284 1.736 1.00 97.56 96 ALA A N 1
ATOM 790 C CA . ALA A 1 96 ? -0.719 1.022 0.519 1.00 97.56 96 ALA A CA 1
ATOM 791 C C . ALA A 1 96 ? 0.457 1.924 0.115 1.00 97.56 96 ALA A C 1
ATOM 793 O O . ALA A 1 96 ? 0.855 1.900 -1.045 1.00 97.56 96 ALA A O 1
ATOM 794 N N . GLU A 1 97 ? 1.056 2.644 1.067 1.00 97.88 97 GLU A N 1
ATOM 795 C CA . GLU A 1 97 ? 2.250 3.471 0.845 1.00 97.88 97 GLU A CA 1
ATOM 796 C C . GLU A 1 97 ? 3.432 2.635 0.324 1.00 97.88 97 GLU A C 1
ATOM 798 O O . GLU A 1 97 ? 4.014 2.985 -0.703 1.00 97.88 97 GLU A O 1
ATOM 803 N N . ASP A 1 98 ? 3.720 1.488 0.946 1.00 97.94 98 ASP A N 1
ATOM 804 C CA . ASP A 1 98 ? 4.783 0.568 0.515 1.00 97.94 98 ASP A CA 1
ATOM 805 C C . ASP A 1 98 ? 4.521 0.009 -0.892 1.00 97.94 98 ASP A C 1
ATOM 807 O O . ASP A 1 98 ? 5.421 -0.068 -1.731 1.00 97.94 98 ASP A O 1
ATOM 811 N N . THR A 1 99 ? 3.271 -0.365 -1.178 1.00 97.88 99 THR A N 1
ATOM 812 C CA . THR A 1 99 ? 2.877 -0.896 -2.490 1.00 97.88 99 THR A CA 1
ATOM 813 C C . THR A 1 99 ? 3.039 0.166 -3.573 1.00 97.88 99 THR A C 1
ATOM 815 O O . THR A 1 99 ? 3.626 -0.110 -4.616 1.00 97.88 99 THR A O 1
ATOM 818 N N . VAL A 1 100 ? 2.582 1.396 -3.318 1.00 98.06 100 VAL A N 1
ATOM 819 C CA . VAL A 1 100 ? 2.725 2.522 -4.250 1.00 98.06 100 VAL A CA 1
ATOM 820 C C . VAL A 1 100 ? 4.198 2.860 -4.477 1.00 98.06 100 VAL A C 1
ATOM 822 O O . VAL A 1 100 ? 4.602 3.065 -5.621 1.00 98.06 100 VAL A O 1
ATOM 825 N N . ALA A 1 101 ? 5.018 2.871 -3.423 1.00 97.69 101 ALA A N 1
ATOM 826 C CA . ALA A 1 101 ? 6.454 3.109 -3.541 1.00 97.69 101 ALA A CA 1
ATOM 827 C C . ALA A 1 101 ? 7.137 2.044 -4.416 1.00 97.69 101 ALA A C 1
ATOM 829 O O . ALA A 1 101 ? 7.915 2.381 -5.312 1.00 97.69 101 ALA A O 1
ATOM 830 N N . ASN A 1 102 ? 6.797 0.768 -4.215 1.00 97.81 102 ASN A N 1
ATOM 831 C CA . ASN A 1 102 ? 7.322 -0.333 -5.021 1.00 97.81 102 ASN A CA 1
ATOM 832 C C . ASN A 1 102 ? 6.855 -0.258 -6.480 1.00 97.81 102 ASN A C 1
ATOM 834 O O . ASN A 1 102 ? 7.680 -0.384 -7.384 1.00 97.81 102 ASN A O 1
ATOM 838 N N . MET A 1 103 ? 5.570 0.016 -6.722 1.00 97.81 103 MET A N 1
ATOM 839 C CA . MET A 1 103 ? 5.029 0.194 -8.074 1.00 97.81 103 MET A CA 1
ATOM 840 C C . MET A 1 103 ? 5.712 1.348 -8.808 1.00 97.81 103 MET A C 1
ATOM 842 O O . MET A 1 103 ? 6.067 1.206 -9.977 1.00 97.81 103 MET A O 1
ATOM 846 N N . LYS A 1 104 ? 5.936 2.479 -8.127 1.00 98.06 104 LYS A N 1
ATOM 847 C CA . LYS A 1 104 ? 6.647 3.625 -8.699 1.00 98.06 104 LYS A CA 1
ATOM 848 C C . LYS A 1 104 ? 8.077 3.248 -9.077 1.00 98.06 104 LYS A C 1
ATOM 850 O O . LYS A 1 104 ? 8.484 3.496 -10.206 1.00 98.06 104 LYS A O 1
ATOM 855 N N . LYS A 1 105 ? 8.806 2.586 -8.175 1.00 98.19 105 LYS A N 1
ATOM 856 C CA . LYS A 1 105 ? 10.178 2.130 -8.430 1.00 98.19 105 LYS A CA 1
ATOM 857 C C . LYS A 1 105 ? 10.252 1.156 -9.611 1.00 98.19 105 LYS A C 1
ATOM 859 O O . LYS A 1 105 ? 11.155 1.256 -10.437 1.00 98.19 105 LYS A O 1
ATOM 864 N N . GLU A 1 106 ? 9.307 0.223 -9.710 1.00 97.94 106 GLU A N 1
ATOM 865 C CA . GLU A 1 106 ? 9.242 -0.723 -10.827 1.00 97.94 106 GLU A CA 1
ATOM 866 C C . GLU A 1 106 ? 8.916 -0.016 -12.151 1.00 97.94 106 GLU A C 1
ATOM 868 O O . GLU A 1 106 ? 9.539 -0.300 -13.175 1.00 97.94 106 GLU A O 1
ATOM 873 N N . ALA A 1 107 ? 7.977 0.933 -12.138 1.00 97.94 107 ALA A N 1
ATOM 874 C CA . ALA A 1 107 ? 7.633 1.736 -13.307 1.00 97.94 107 ALA A CA 1
ATOM 875 C C . ALA A 1 107 ? 8.818 2.594 -13.779 1.00 97.94 107 ALA A C 1
ATOM 877 O O . ALA A 1 107 ? 9.113 2.617 -14.972 1.00 97.94 107 ALA A O 1
ATOM 878 N N . GLU A 1 108 ? 9.535 3.238 -12.855 1.00 97.88 108 GLU A N 1
ATOM 879 C CA . GLU A 1 108 ? 10.750 4.007 -13.147 1.00 97.88 108 GLU A CA 1
ATOM 880 C C . GLU A 1 108 ? 11.850 3.119 -13.741 1.00 97.88 108 GLU A C 1
ATOM 882 O O . GLU A 1 108 ? 12.457 3.483 -14.748 1.00 97.88 108 GLU A O 1
ATOM 887 N N . ALA A 1 109 ? 12.064 1.920 -13.188 1.00 97.94 109 ALA A N 1
ATOM 888 C CA . ALA A 1 109 ? 13.031 0.965 -13.724 1.00 97.94 109 ALA A CA 1
ATOM 889 C C . ALA A 1 109 ? 12.665 0.502 -15.146 1.00 97.94 109 ALA A C 1
ATOM 891 O O . ALA A 1 109 ? 13.533 0.438 -16.019 1.00 97.94 109 ALA A O 1
ATOM 892 N N . LYS A 1 110 ? 11.380 0.221 -15.405 1.00 98.00 110 LYS A N 1
ATOM 893 C CA . LYS A 1 110 ? 10.890 -0.139 -16.746 1.00 98.00 110 LYS A CA 1
ATOM 894 C C . LYS A 1 110 ? 11.039 1.016 -17.733 1.00 98.00 110 LYS A C 1
ATOM 896 O O . LYS A 1 110 ? 11.511 0.792 -18.843 1.00 98.00 110 LYS A O 1
ATOM 901 N N . ALA A 1 111 ? 10.685 2.236 -17.336 1.00 97.94 111 ALA A N 1
ATOM 902 C CA . ALA A 1 111 ? 10.836 3.420 -18.177 1.00 97.94 111 ALA A CA 1
ATOM 903 C C . ALA A 1 111 ? 12.310 3.669 -18.534 1.00 97.94 111 ALA A C 1
ATOM 905 O O . ALA A 1 111 ? 12.638 3.868 -19.702 1.00 97.94 111 ALA A O 1
ATOM 906 N N . ALA A 1 112 ? 13.211 3.567 -17.552 1.00 97.50 112 ALA A N 1
ATOM 907 C CA . ALA A 1 112 ? 14.648 3.689 -17.777 1.00 97.50 112 ALA A CA 1
ATOM 908 C C . ALA A 1 112 ? 15.180 2.610 -18.735 1.00 97.50 112 ALA A C 1
ATOM 910 O O . ALA A 1 112 ? 15.989 2.909 -19.612 1.00 97.50 112 ALA A O 1
ATOM 911 N N . LEU A 1 113 ? 14.704 1.366 -18.607 1.00 97.81 113 LEU A N 1
ATOM 912 C CA . LEU A 1 113 ? 15.071 0.279 -19.514 1.00 97.81 113 LEU A CA 1
ATOM 913 C C . LEU A 1 113 ? 14.597 0.546 -20.948 1.00 97.81 113 LEU A C 1
ATOM 915 O O . LEU A 1 113 ? 15.369 0.367 -21.887 1.00 97.81 113 LEU A O 1
ATOM 919 N N . VAL A 1 114 ? 13.348 0.985 -21.124 1.00 97.88 114 VAL A N 1
ATOM 920 C CA . VAL A 1 114 ? 12.797 1.315 -22.446 1.00 97.88 114 VAL A CA 1
ATOM 921 C C . VAL A 1 114 ? 13.592 2.444 -23.097 1.00 97.88 114 VAL A C 1
ATOM 923 O O . VAL A 1 114 ? 13.956 2.316 -24.264 1.00 97.88 114 VAL A O 1
ATOM 926 N N . ASN A 1 115 ? 13.917 3.500 -22.347 1.00 97.44 115 ASN A N 1
ATOM 927 C CA . ASN A 1 115 ? 14.723 4.609 -22.857 1.00 97.44 115 ASN A CA 1
ATOM 928 C C . ASN A 1 115 ? 16.116 4.141 -23.283 1.00 97.44 115 ASN A C 1
ATOM 930 O O . ASN A 1 115 ? 16.529 4.427 -24.403 1.00 97.44 115 ASN A O 1
ATOM 934 N N . ARG A 1 116 ? 16.797 3.338 -22.455 1.00 97.69 116 ARG A N 1
ATOM 935 C CA . ARG A 1 116 ? 18.109 2.777 -22.805 1.00 97.69 116 ARG A CA 1
ATOM 936 C C . ARG A 1 116 ? 18.050 1.945 -24.088 1.00 97.69 116 ARG A C 1
ATOM 938 O O . ARG A 1 116 ? 18.864 2.135 -24.982 1.00 97.69 116 ARG A O 1
ATOM 945 N N . LEU A 1 117 ? 17.069 1.049 -24.209 1.00 97.25 117 LEU A N 1
ATOM 946 C CA . LEU A 1 117 ? 16.907 0.221 -25.409 1.00 97.25 117 LEU A CA 1
ATOM 947 C C . LEU A 1 117 ? 16.578 1.059 -26.653 1.00 97.25 117 LEU A C 1
ATOM 949 O O . LEU A 1 117 ? 16.985 0.708 -27.762 1.00 97.25 117 LEU A O 1
ATOM 953 N N . ALA A 1 118 ? 15.826 2.148 -26.492 1.00 97.25 118 ALA A N 1
ATOM 954 C CA . ALA A 1 118 ? 15.539 3.079 -27.575 1.00 97.25 118 ALA A CA 1
ATOM 955 C C . ALA A 1 118 ? 16.805 3.825 -28.023 1.00 97.25 118 ALA A C 1
ATOM 957 O O . ALA A 1 118 ? 17.059 3.899 -29.224 1.00 97.25 118 ALA A O 1
ATOM 958 N N . GLU A 1 119 ? 17.620 4.306 -27.082 1.00 96.62 119 GLU A N 1
ATOM 959 C CA . GLU A 1 119 ? 18.913 4.949 -27.352 1.00 96.62 119 GLU A CA 1
ATOM 960 C C . GLU A 1 119 ? 19.882 3.995 -28.060 1.00 96.62 119 GLU A C 1
ATOM 962 O O . GLU A 1 119 ? 20.438 4.344 -29.100 1.00 96.62 119 GLU A O 1
ATOM 967 N N . GLU A 1 120 ? 20.026 2.760 -27.572 1.00 96.88 120 GLU A N 1
ATOM 968 C CA . GLU A 1 120 ? 20.871 1.736 -28.202 1.00 96.88 120 GLU A CA 1
ATOM 969 C C . GLU A 1 120 ? 20.427 1.431 -29.642 1.00 96.88 120 GLU A C 1
ATOM 971 O O . GLU A 1 120 ? 21.252 1.332 -30.556 1.00 96.88 120 GLU A O 1
ATOM 976 N N . ARG A 1 121 ? 19.113 1.323 -29.878 1.00 96.69 121 ARG A N 1
ATOM 977 C CA . ARG A 1 121 ? 18.562 1.123 -31.227 1.00 96.69 121 ARG A CA 1
ATOM 978 C C . ARG A 1 121 ? 18.801 2.327 -32.126 1.00 96.69 121 ARG A C 1
ATOM 980 O O . ARG A 1 121 ? 19.203 2.135 -33.272 1.00 96.69 121 ARG A O 1
ATOM 987 N N . ALA A 1 122 ? 18.570 3.539 -31.628 1.00 96.38 122 ALA A N 1
ATOM 988 C CA . ALA A 1 122 ? 18.816 4.767 -32.375 1.00 96.38 122 ALA A CA 1
ATOM 989 C C . ALA A 1 122 ? 20.292 4.869 -32.778 1.00 96.38 122 ALA A C 1
ATOM 991 O O . ALA A 1 122 ? 20.592 5.111 -33.948 1.00 96.38 122 ALA A O 1
ATOM 992 N N . GLN A 1 123 ? 21.204 4.573 -31.849 1.00 95.94 123 GLN A N 1
ATOM 993 C CA . GLN A 1 123 ? 22.636 4.554 -32.114 1.00 95.94 123 GLN A CA 1
ATOM 994 C C . GLN A 1 123 ? 23.003 3.501 -33.164 1.00 95.94 123 GLN A C 1
ATOM 996 O O . GLN A 1 123 ? 23.740 3.800 -34.097 1.00 95.94 123 GLN A O 1
ATOM 1001 N N . SER A 1 124 ? 22.448 2.288 -33.073 1.00 96.81 124 SER A N 1
ATOM 1002 C CA . SER A 1 124 ? 22.689 1.235 -34.067 1.00 96.81 124 SER A CA 1
ATOM 1003 C C . SER A 1 124 ? 22.219 1.633 -35.469 1.00 96.81 124 SER A C 1
ATOM 1005 O O . SER A 1 124 ? 22.924 1.390 -36.449 1.00 96.81 124 SER A O 1
ATOM 1007 N N . VAL A 1 125 ? 21.042 2.257 -35.579 1.00 96.69 125 VAL A N 1
ATOM 1008 C CA . VAL A 1 125 ? 20.527 2.760 -36.861 1.00 96.69 125 VAL A CA 1
ATOM 1009 C C . VAL A 1 125 ? 21.426 3.869 -37.400 1.00 96.69 125 VAL A C 1
ATOM 1011 O O . VAL A 1 125 ? 21.764 3.837 -38.581 1.00 96.69 125 VAL A O 1
ATOM 1014 N N . LEU A 1 126 ? 21.861 4.801 -36.547 1.00 95.81 126 LEU A N 1
ATOM 1015 C CA . LEU A 1 126 ? 22.768 5.876 -36.939 1.00 95.81 126 LEU A CA 1
ATOM 1016 C C . LEU A 1 126 ? 24.098 5.320 -37.456 1.00 95.81 126 LEU A C 1
ATOM 1018 O O . LEU A 1 126 ? 24.532 5.709 -38.535 1.00 95.81 126 LEU A O 1
ATOM 1022 N N . THR A 1 127 ? 24.712 4.373 -36.742 1.00 96.56 127 THR A N 1
ATOM 1023 C CA . THR A 1 127 ? 25.959 3.729 -37.177 1.00 96.56 127 THR A CA 1
ATOM 1024 C C . THR A 1 127 ? 25.788 3.051 -38.533 1.00 96.56 127 THR A C 1
ATOM 1026 O O . THR A 1 127 ? 26.588 3.285 -39.432 1.00 96.56 127 THR A O 1
ATOM 1029 N N . LYS A 1 128 ? 24.706 2.287 -38.735 1.00 96.38 128 LYS A N 1
ATOM 1030 C CA . LYS A 1 128 ? 24.426 1.655 -40.035 1.00 96.38 128 LYS A CA 1
ATOM 1031 C C . LYS A 1 128 ? 24.217 2.680 -41.149 1.00 96.38 128 LYS A C 1
ATOM 1033 O O . LYS A 1 128 ? 24.682 2.463 -42.262 1.00 96.38 128 LYS A O 1
ATOM 1038 N N . ALA A 1 129 ? 23.520 3.780 -40.869 1.00 95.69 129 ALA A N 1
ATOM 1039 C CA . ALA A 1 129 ? 23.309 4.846 -41.842 1.00 95.69 129 ALA A CA 1
ATOM 1040 C C . ALA A 1 129 ? 24.633 5.521 -42.227 1.00 95.69 129 ALA A C 1
ATOM 1042 O O . ALA A 1 129 ? 24.888 5.734 -43.410 1.00 95.69 129 ALA A O 1
ATOM 1043 N N . VAL A 1 130 ? 25.497 5.795 -41.245 1.00 96.44 130 VAL A N 1
ATOM 1044 C CA . VAL A 1 130 ? 26.847 6.322 -41.481 1.00 96.44 130 VAL A CA 1
ATOM 1045 C C . VAL A 1 130 ? 27.666 5.344 -42.323 1.00 96.44 130 VAL A C 1
ATOM 1047 O O . VAL A 1 130 ? 28.246 5.768 -43.316 1.00 96.44 130 VAL A O 1
ATOM 1050 N N . ASP A 1 131 ? 27.661 4.048 -42.008 1.00 96.56 131 ASP A N 1
ATOM 1051 C CA . ASP A 1 131 ? 28.379 3.028 -42.787 1.00 96.56 131 ASP A CA 1
ATOM 1052 C C . ASP A 1 131 ? 27.905 2.947 -44.246 1.00 96.56 131 ASP A C 1
ATOM 1054 O O . ASP A 1 131 ? 28.705 2.739 -45.158 1.00 96.56 131 ASP A O 1
ATOM 1058 N N . VAL A 1 132 ? 26.603 3.107 -44.496 1.00 96.62 132 VAL A N 1
ATOM 1059 C CA . VAL A 1 132 ? 26.066 3.161 -45.865 1.00 96.62 132 VAL A CA 1
ATOM 1060 C C . VAL A 1 132 ? 26.541 4.424 -46.581 1.00 96.62 132 VAL A C 1
ATOM 1062 O O . VAL A 1 132 ? 27.000 4.337 -47.719 1.00 96.62 132 VAL A O 1
ATOM 1065 N N . LEU A 1 133 ? 26.485 5.583 -45.920 1.00 95.44 133 LEU A N 1
ATOM 1066 C CA . LEU A 1 133 ? 26.944 6.848 -46.498 1.00 95.44 133 LEU A CA 1
ATOM 1067 C C . LEU A 1 133 ? 28.442 6.829 -46.815 1.00 95.44 133 LEU A C 1
ATOM 1069 O O . LEU A 1 133 ? 28.845 7.318 -47.868 1.00 95.44 133 LEU A O 1
ATOM 1073 N N . THR A 1 134 ? 29.273 6.251 -45.944 1.00 95.81 134 THR A N 1
ATOM 1074 C CA . THR A 1 134 ? 30.717 6.153 -46.195 1.00 95.81 134 THR A CA 1
ATOM 1075 C C . THR A 1 134 ? 31.025 5.241 -47.379 1.00 95.81 134 THR A C 1
ATOM 1077 O O . THR A 1 134 ? 31.845 5.610 -48.221 1.00 95.81 134 THR A O 1
ATOM 1080 N N . LYS A 1 135 ? 30.334 4.099 -47.506 1.00 95.44 135 LYS A N 1
ATOM 1081 C CA . LYS A 1 135 ? 30.451 3.215 -48.679 1.00 95.44 135 LYS A CA 1
ATOM 1082 C C . LYS A 1 135 ? 30.028 3.916 -49.965 1.00 95.44 135 LYS A C 1
ATOM 1084 O O . LYS A 1 135 ? 30.773 3.899 -50.937 1.00 95.44 135 LYS A O 1
ATOM 1089 N N . GLN A 1 136 ? 28.884 4.596 -49.949 1.00 94.44 136 GLN A N 1
ATOM 1090 C CA . GLN A 1 136 ? 28.397 5.331 -51.114 1.00 94.44 136 GLN A CA 1
ATOM 1091 C C . GLN A 1 136 ? 29.361 6.457 -51.518 1.00 94.44 136 GLN A C 1
ATOM 1093 O O . GLN A 1 136 ? 29.620 6.662 -52.701 1.00 94.44 136 GLN A O 1
ATOM 1098 N N . GLN A 1 137 ? 29.949 7.162 -50.547 1.00 91.88 137 GLN A N 1
ATOM 1099 C CA . GLN A 1 137 ? 30.962 8.178 -50.822 1.00 91.88 137 GLN A CA 1
ATOM 1100 C C . GLN A 1 137 ? 32.234 7.573 -51.436 1.00 91.88 137 GLN A C 1
ATOM 1102 O O . GLN A 1 137 ? 32.831 8.187 -52.323 1.00 91.88 137 GLN A O 1
ATOM 1107 N N . ALA A 1 138 ? 32.648 6.384 -50.988 1.00 94.56 138 ALA A N 1
ATOM 1108 C CA . ALA A 1 138 ? 33.778 5.664 -51.569 1.00 94.56 138 ALA A CA 1
ATOM 1109 C C . ALA A 1 138 ? 33.504 5.273 -53.031 1.00 94.56 138 ALA A C 1
ATOM 1111 O O . ALA A 1 138 ? 34.322 5.587 -53.892 1.00 94.56 138 ALA A O 1
ATOM 1112 N N . GLU A 1 139 ? 32.331 4.708 -53.330 1.00 94.75 139 GLU A N 1
ATOM 1113 C CA . GLU A 1 139 ? 31.916 4.365 -54.701 1.00 94.75 139 GLU A CA 1
ATOM 1114 C C . GLU A 1 139 ? 31.871 5.596 -55.619 1.00 94.75 139 GLU A C 1
ATOM 1116 O O . GLU A 1 139 ? 32.371 5.565 -56.744 1.00 94.75 139 GLU A O 1
ATOM 1121 N N . VAL A 1 140 ? 31.327 6.720 -55.137 1.00 95.25 140 VAL A N 1
ATOM 1122 C CA . VAL A 1 140 ? 31.312 7.986 -55.891 1.00 95.25 140 VAL A CA 1
ATOM 1123 C C . VAL A 1 140 ? 32.734 8.471 -56.182 1.00 95.25 140 VAL A C 1
ATOM 1125 O O . VAL A 1 140 ? 33.016 8.932 -57.292 1.00 95.25 140 VAL A O 1
ATOM 1128 N N . ASN A 1 141 ? 33.641 8.371 -55.208 1.00 94.69 141 ASN A N 1
ATOM 1129 C CA . ASN A 1 141 ? 35.040 8.749 -55.393 1.00 94.69 141 ASN A CA 1
ATOM 1130 C C . ASN A 1 141 ? 35.746 7.828 -56.401 1.00 94.69 141 ASN A C 1
ATOM 1132 O O . ASN A 1 141 ? 36.478 8.323 -57.259 1.00 94.69 141 ASN A O 1
ATOM 1136 N N . GLU A 1 142 ? 35.502 6.518 -56.350 1.00 94.69 142 GLU A N 1
ATOM 1137 C CA . GLU A 1 142 ? 36.020 5.566 -57.338 1.00 94.69 142 GLU A CA 1
ATOM 1138 C C . GLU A 1 142 ? 35.509 5.879 -58.744 1.00 94.69 142 GLU A C 1
ATOM 1140 O O . GLU A 1 142 ? 36.306 5.996 -59.676 1.00 94.69 142 GLU A O 1
ATOM 1145 N N . LEU A 1 143 ? 34.205 6.111 -58.901 1.00 94.94 143 LEU A N 1
ATOM 1146 C CA . LEU A 1 143 ? 33.616 6.449 -60.193 1.00 94.94 143 LEU A CA 1
ATOM 1147 C C . LEU A 1 143 ? 34.186 7.762 -60.744 1.00 94.94 143 LEU A C 1
ATOM 1149 O O . LEU A 1 143 ? 34.475 7.870 -61.937 1.00 94.94 143 LEU A O 1
ATOM 1153 N N . ARG A 1 144 ? 34.418 8.751 -59.872 1.00 94.69 144 ARG A N 1
ATOM 1154 C CA . ARG A 1 144 ? 35.079 10.011 -60.231 1.00 94.69 144 ARG A CA 1
ATOM 1155 C C . ARG A 1 144 ? 36.518 9.787 -60.692 1.00 94.69 144 ARG A C 1
ATOM 1157 O O . ARG A 1 144 ? 36.944 10.420 -61.658 1.00 94.69 144 ARG A O 1
ATOM 1164 N N . ASN A 1 145 ? 37.255 8.892 -60.038 1.00 94.62 145 ASN A N 1
ATOM 1165 C CA . ASN A 1 145 ? 38.614 8.531 -60.437 1.00 94.62 145 ASN A CA 1
ATOM 1166 C C . ASN A 1 145 ? 38.625 7.822 -61.795 1.00 94.62 145 ASN A C 1
ATOM 1168 O O . ASN A 1 145 ? 39.400 8.210 -62.666 1.00 94.62 145 ASN A O 1
ATOM 1172 N N . ILE A 1 146 ? 37.726 6.857 -62.013 1.00 95.00 146 ILE A N 1
ATOM 1173 C CA . ILE A 1 146 ? 37.566 6.169 -63.303 1.00 95.00 146 ILE A CA 1
ATOM 1174 C C . ILE A 1 146 ? 37.236 7.178 -64.406 1.00 95.00 146 ILE A C 1
ATOM 1176 O O . ILE A 1 146 ? 37.890 7.182 -65.447 1.00 95.00 146 ILE A O 1
ATOM 1180 N N . TYR A 1 147 ? 36.277 8.075 -64.165 1.00 93.56 147 TYR A N 1
ATOM 1181 C CA . TYR A 1 147 ? 35.919 9.129 -65.112 1.00 93.56 147 TYR A CA 1
ATOM 1182 C C . TYR A 1 147 ? 37.114 10.027 -65.452 1.00 93.56 147 TYR A C 1
ATOM 1184 O O . TYR A 1 147 ? 37.365 10.294 -66.624 1.00 93.56 147 TYR A O 1
ATOM 1192 N N . ASN A 1 148 ? 37.873 10.480 -64.449 1.00 94.06 148 ASN A N 1
ATOM 1193 C CA . ASN A 1 148 ? 39.052 11.317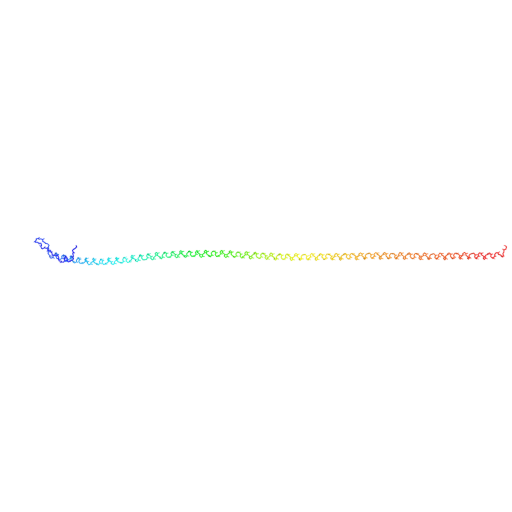 -64.671 1.00 94.06 148 ASN A CA 1
ATOM 1194 C C . ASN A 1 148 ? 40.143 10.576 -65.453 1.00 94.06 148 ASN A C 1
ATOM 1196 O O . ASN A 1 148 ? 40.726 11.156 -66.367 1.00 94.06 148 ASN A O 1
ATOM 1200 N N . ASN A 1 149 ? 40.384 9.302 -65.139 1.00 94.94 149 ASN A N 1
ATOM 1201 C CA . ASN A 1 149 ? 41.343 8.468 -65.859 1.00 94.94 149 ASN A CA 1
ATOM 1202 C C . ASN A 1 149 ? 40.932 8.295 -67.322 1.00 94.94 149 ASN A C 1
ATOM 1204 O O . ASN A 1 149 ? 41.735 8.554 -68.211 1.00 94.94 149 ASN A O 1
ATOM 1208 N N . TYR A 1 150 ? 39.673 7.940 -67.579 1.00 92.75 150 TYR A N 1
ATOM 1209 C CA . TYR A 1 150 ? 39.155 7.768 -68.936 1.00 92.75 150 TYR A CA 1
ATOM 1210 C C . TYR A 1 150 ? 39.167 9.081 -69.730 1.00 92.75 150 TYR A C 1
ATOM 1212 O O . TYR A 1 150 ? 39.579 9.125 -70.888 1.00 92.75 150 TYR A O 1
ATOM 1220 N N . LYS A 1 151 ? 38.789 10.191 -69.086 1.00 93.69 151 LYS A N 1
ATOM 1221 C CA . LYS A 1 151 ? 38.888 11.536 -69.661 1.00 93.69 151 LYS A CA 1
ATOM 1222 C C . LYS A 1 151 ? 40.327 11.876 -70.058 1.00 93.69 151 LYS A C 1
ATOM 1224 O O . LYS A 1 151 ? 40.526 12.454 -71.123 1.00 93.69 151 LYS A O 1
ATOM 1229 N N . ASN A 1 152 ? 41.307 11.550 -69.216 1.00 93.44 152 ASN A N 1
ATOM 1230 C CA . ASN A 1 152 ? 42.718 11.782 -69.520 1.00 93.44 152 ASN A CA 1
ATOM 1231 C C . ASN A 1 152 ? 43.195 10.873 -70.660 1.00 93.44 152 ASN A C 1
ATOM 1233 O O . ASN A 1 152 ? 43.766 11.382 -71.611 1.00 93.44 152 ASN A O 1
ATOM 1237 N N . GLN A 1 153 ? 42.840 9.584 -70.651 1.00 93.94 153 GLN A N 1
ATOM 1238 C CA . GLN A 1 153 ? 43.151 8.657 -71.748 1.00 93.94 153 GLN A CA 1
ATOM 1239 C C . GLN A 1 153 ? 42.634 9.156 -73.103 1.00 93.94 153 GLN A C 1
ATOM 1241 O O . GLN A 1 153 ? 43.361 9.116 -74.091 1.00 93.94 153 GLN A O 1
ATOM 1246 N N . ILE A 1 154 ? 41.396 9.663 -73.158 1.00 92.81 154 ILE A N 1
ATOM 1247 C CA . ILE A 1 154 ? 40.843 10.244 -74.390 1.00 92.81 154 ILE A CA 1
ATOM 1248 C C . ILE A 1 154 ? 41.616 11.496 -74.802 1.00 92.81 154 ILE A C 1
ATOM 1250 O O . ILE A 1 154 ? 41.916 11.657 -75.983 1.00 92.81 154 ILE A O 1
ATOM 1254 N N . LYS A 1 155 ? 41.930 12.389 -73.856 1.00 92.50 155 LYS A N 1
ATOM 1255 C CA . LYS A 1 155 ? 42.717 13.594 -74.150 1.00 92.50 155 LYS A CA 1
ATOM 1256 C C . LYS A 1 155 ? 44.086 13.245 -74.722 1.00 92.50 155 LYS A C 1
ATOM 1258 O O . LYS A 1 155 ? 44.467 13.830 -75.729 1.00 92.50 155 LYS A O 1
ATOM 1263 N N . ASP A 1 156 ? 44.777 12.290 -74.111 1.00 93.25 156 ASP A N 1
ATOM 1264 C CA . ASP A 1 156 ? 46.103 11.850 -74.536 1.00 93.25 156 ASP A CA 1
ATOM 1265 C C . ASP A 1 156 ? 46.037 11.195 -75.922 1.00 93.25 156 ASP A C 1
ATOM 1267 O O . ASP A 1 156 ? 46.845 11.504 -76.796 1.00 93.25 156 ASP A O 1
ATOM 1271 N N . PHE A 1 157 ? 45.020 10.362 -76.173 1.00 93.50 157 PHE A N 1
ATOM 1272 C CA . PHE A 1 157 ? 44.781 9.778 -77.492 1.00 93.50 157 PHE A CA 1
ATOM 1273 C C . PHE A 1 157 ? 44.501 10.844 -78.560 1.00 93.50 157 PHE A C 1
ATOM 1275 O O . PHE A 1 157 ? 45.074 10.792 -79.643 1.00 93.50 157 PHE A O 1
ATOM 1282 N N . MET A 1 158 ? 43.644 11.828 -78.269 1.00 90.88 158 MET A N 1
ATOM 1283 C CA . MET A 1 158 ? 43.352 12.922 -79.201 1.00 90.88 158 MET A CA 1
ATOM 1284 C C . MET A 1 158 ? 44.585 13.786 -79.472 1.00 90.88 158 MET A C 1
ATOM 1286 O O . MET A 1 158 ? 44.816 14.152 -80.620 1.00 90.88 158 MET A O 1
ATOM 1290 N N . ALA A 1 159 ? 45.389 14.081 -78.448 1.00 90.62 159 ALA A N 1
ATOM 1291 C CA . ALA A 1 159 ? 46.644 14.809 -78.609 1.00 90.62 159 ALA A CA 1
ATOM 1292 C C . ALA A 1 159 ? 47.630 14.037 -79.501 1.00 90.62 159 ALA A C 1
ATOM 1294 O O . ALA A 1 159 ? 48.228 14.621 -80.399 1.00 90.62 159 ALA A O 1
ATOM 1295 N N . MET A 1 160 ? 47.732 12.718 -79.315 1.00 90.38 160 MET A N 1
ATOM 1296 C CA . MET A 1 160 ? 48.554 11.847 -80.156 1.00 90.38 160 MET A CA 1
ATOM 1297 C C . MET A 1 160 ? 48.062 11.808 -81.610 1.00 90.38 160 MET A C 1
ATOM 1299 O O . MET A 1 160 ? 48.865 11.937 -82.526 1.00 90.38 160 MET A O 1
ATOM 1303 N N . GLN A 1 161 ? 46.752 11.667 -81.842 1.00 90.50 161 GLN A N 1
ATOM 1304 C CA . GLN A 1 161 ? 46.179 11.690 -83.196 1.00 90.50 161 GLN A CA 1
ATOM 1305 C C . GLN A 1 161 ? 46.416 13.033 -83.896 1.00 90.50 161 GLN A C 1
ATOM 1307 O O . GLN A 1 161 ? 46.732 13.062 -85.084 1.00 90.50 161 GLN A O 1
ATOM 1312 N N . LEU A 1 162 ? 46.298 14.144 -83.162 1.00 88.56 162 LEU A N 1
ATOM 1313 C CA . LEU A 1 162 ? 46.594 15.476 -83.683 1.00 88.56 162 LEU A CA 1
ATOM 1314 C C . LEU A 1 162 ? 48.075 15.603 -84.063 1.00 88.56 162 LEU A C 1
ATOM 1316 O O . LEU A 1 162 ? 48.380 16.074 -85.152 1.00 88.56 162 LEU A O 1
ATOM 1320 N N . GLN A 1 163 ? 48.979 15.121 -83.206 1.00 90.81 163 GLN A N 1
ATOM 1321 C CA . GLN A 1 163 ? 50.414 15.124 -83.478 1.00 90.81 163 GLN A CA 1
ATOM 1322 C C . GLN A 1 163 ? 50.757 14.306 -84.730 1.00 90.81 163 GLN A C 1
ATOM 1324 O O . GLN A 1 163 ? 51.503 14.785 -85.578 1.00 90.81 163 GLN A O 1
ATOM 1329 N N . ILE A 1 164 ? 50.180 13.109 -84.885 1.00 88.81 164 ILE A N 1
ATOM 1330 C CA . ILE A 1 164 ? 50.382 12.282 -86.084 1.00 88.81 164 ILE A CA 1
ATOM 1331 C C . ILE A 1 164 ? 49.897 13.023 -87.333 1.00 88.81 164 ILE A C 1
ATOM 1333 O O . ILE A 1 164 ? 50.587 13.020 -88.348 1.00 88.81 164 ILE A O 1
ATOM 1337 N N . LEU A 1 165 ? 48.732 13.675 -87.282 1.00 83.19 165 LEU A N 1
ATOM 1338 C CA . LEU A 1 165 ? 48.219 14.462 -88.408 1.00 83.19 165 LEU A CA 1
ATOM 1339 C C . LEU A 1 165 ? 49.125 15.652 -88.744 1.00 83.19 165 LEU A C 1
ATOM 1341 O O . LEU A 1 165 ? 49.363 15.908 -89.922 1.00 83.19 165 LEU A O 1
ATOM 1345 N N . GLU A 1 166 ? 49.649 16.355 -87.739 1.00 85.25 166 GLU A N 1
ATOM 1346 C CA . GLU A 1 166 ? 50.606 17.449 -87.937 1.00 85.25 166 GLU A CA 1
ATOM 1347 C C . GLU A 1 166 ? 51.925 16.955 -88.548 1.00 85.25 166 GLU A C 1
ATOM 1349 O O . GLU A 1 166 ? 52.444 17.584 -89.468 1.00 85.25 166 GLU A O 1
ATOM 1354 N N . GLU A 1 167 ? 52.459 15.825 -88.080 1.00 84.12 167 GLU A N 1
ATOM 1355 C CA . GLU A 1 167 ? 53.665 15.198 -88.638 1.00 84.12 167 GLU A CA 1
ATOM 1356 C C . GLU A 1 167 ? 53.433 14.714 -90.074 1.00 84.12 167 GLU A C 1
ATOM 1358 O O . GLU A 1 167 ? 54.234 15.011 -90.957 1.00 84.12 167 GLU A O 1
ATOM 1363 N N . THR A 1 168 ? 52.300 14.059 -90.340 1.00 79.31 168 THR A N 1
ATOM 1364 C CA . THR A 1 168 ? 51.929 13.604 -91.691 1.00 79.31 168 THR A CA 1
ATOM 1365 C C . THR A 1 168 ? 51.733 14.791 -92.635 1.00 79.31 168 THR A C 1
ATOM 1367 O O . THR A 1 168 ? 52.149 14.735 -93.788 1.00 79.31 168 THR A O 1
ATOM 1370 N N . GLY A 1 169 ? 51.128 15.883 -92.153 1.00 77.50 169 GLY A N 1
ATOM 1371 C CA . GLY A 1 169 ? 50.960 17.124 -92.909 1.00 77.50 169 GLY A CA 1
ATOM 1372 C C . GLY A 1 169 ? 52.297 17.764 -93.280 1.00 77.50 169 GLY A C 1
ATOM 1373 O O . GLY A 1 169 ? 52.506 18.093 -94.443 1.00 77.50 169 GLY A O 1
ATOM 1374 N N . LYS A 1 170 ? 53.232 17.861 -92.325 1.00 80.69 170 LYS A N 1
ATOM 1375 C CA . LYS A 1 170 ? 54.599 18.345 -92.590 1.00 80.69 170 LYS A CA 1
ATOM 1376 C C . LYS A 1 170 ? 55.335 17.462 -93.589 1.00 80.69 170 LYS A C 1
ATOM 1378 O O . LYS A 1 170 ? 55.995 17.982 -94.479 1.00 80.69 170 LYS A O 1
ATOM 1383 N N . GLN A 1 171 ? 55.200 16.145 -93.459 1.00 77.25 171 GLN A N 1
ATOM 1384 C CA . GLN A 1 171 ? 55.850 15.204 -94.362 1.00 77.25 171 GLN A CA 1
ATOM 1385 C C . GLN A 1 171 ? 55.277 15.292 -95.781 1.00 77.25 171 GLN A C 1
ATOM 1387 O O . GLN A 1 171 ? 56.033 15.296 -96.742 1.00 77.25 171 GLN A O 1
ATOM 1392 N N . LEU A 1 172 ? 53.961 15.479 -95.922 1.00 73.88 172 LEU A N 1
ATOM 1393 C CA . LEU A 1 172 ? 53.324 15.777 -97.207 1.00 73.88 172 LEU A CA 1
ATOM 1394 C C . LEU A 1 172 ? 53.813 17.103 -97.810 1.00 73.88 172 LEU A C 1
ATOM 1396 O O . LEU A 1 172 ? 54.063 17.161 -99.012 1.00 73.88 172 LEU A O 1
ATOM 1400 N N . GLU A 1 173 ? 53.954 18.163 -97.010 1.00 75.19 173 GLU A N 1
ATOM 1401 C CA . GLU A 1 173 ? 54.511 19.442 -97.477 1.00 75.19 173 GLU A CA 1
ATOM 1402 C C . GLU A 1 173 ? 55.969 19.295 -97.941 1.00 75.19 173 GLU A C 1
ATOM 1404 O O . GLU A 1 173 ? 56.340 19.826 -98.990 1.00 75.19 173 GLU A O 1
ATOM 1409 N N . GLU A 1 174 ? 56.779 18.539 -97.199 1.00 75.81 174 GLU A N 1
ATOM 1410 C CA . GLU A 1 174 ? 58.177 18.258 -97.527 1.00 75.81 174 GLU A CA 1
ATOM 1411 C C . GLU A 1 174 ? 58.305 17.391 -98.790 1.00 75.81 174 GLU A C 1
ATOM 1413 O O . GLU A 1 174 ? 59.098 17.708 -99.676 1.00 75.81 174 GLU A O 1
ATOM 1418 N N . ASP A 1 175 ? 57.473 16.358 -98.936 1.00 78.19 175 ASP A N 1
ATOM 1419 C CA . ASP A 1 175 ? 57.430 15.496 -100.120 1.00 78.19 175 ASP A CA 1
ATOM 1420 C C . ASP A 1 175 ? 57.004 16.274 -101.374 1.00 78.19 175 ASP A C 1
ATOM 1422 O O . ASP A 1 175 ? 57.592 16.102 -102.445 1.00 78.19 175 ASP A O 1
ATOM 1426 N N . VAL A 1 176 ? 56.019 17.173 -101.257 1.00 77.62 176 VAL A N 1
ATOM 1427 C CA . VAL A 1 176 ? 55.600 18.052 -102.363 1.00 77.62 176 VAL A CA 1
ATOM 1428 C C . VAL A 1 176 ? 56.717 19.023 -102.742 1.00 77.62 176 VAL A C 1
ATOM 1430 O O . VAL A 1 176 ? 56.973 19.221 -103.933 1.00 77.62 176 VAL A O 1
ATOM 1433 N N . LEU A 1 177 ? 57.409 19.607 -101.759 1.00 76.62 177 LEU A N 1
ATOM 1434 C CA . LEU A 1 177 ? 58.529 20.513 -102.012 1.00 76.62 177 LEU A CA 1
ATOM 1435 C C . LEU A 1 177 ? 59.699 19.780 -102.685 1.00 76.62 177 LEU A C 1
ATOM 1437 O O . LEU A 1 177 ? 60.247 20.280 -103.665 1.00 76.62 177 LEU A O 1
ATOM 1441 N N . ASN A 1 178 ? 60.032 18.576 -102.217 1.00 78.62 178 ASN A N 1
ATOM 1442 C CA . ASN A 1 178 ? 61.083 17.735 -102.789 1.00 78.62 178 ASN A CA 1
ATOM 1443 C C . ASN A 1 178 ? 60.741 17.253 -104.206 1.00 78.62 178 ASN A C 1
ATOM 1445 O O . ASN A 1 178 ? 61.606 17.219 -105.080 1.00 78.62 178 ASN A O 1
ATOM 1449 N N . ALA A 1 179 ? 59.479 16.918 -104.477 1.00 75.31 179 ALA A N 1
ATOM 1450 C CA . ALA A 1 179 ? 59.032 16.587 -105.827 1.00 75.31 179 ALA A CA 1
ATOM 1451 C C . ALA A 1 179 ? 59.100 17.803 -106.766 1.00 75.31 179 ALA A C 1
ATOM 1453 O O . ALA A 1 179 ? 59.480 17.665 -107.930 1.00 75.31 179 ALA A O 1
ATOM 1454 N N . ALA A 1 180 ? 58.768 19.001 -106.271 1.00 74.81 180 ALA A N 1
ATOM 1455 C CA . ALA A 1 180 ? 58.873 20.236 -107.042 1.00 74.81 180 ALA A CA 1
ATOM 1456 C C . ALA A 1 180 ? 60.332 20.590 -107.373 1.00 74.81 180 ALA A C 1
ATOM 1458 O O . ALA A 1 180 ? 60.612 20.963 -108.512 1.00 74.81 180 ALA A O 1
ATOM 1459 N N . THR A 1 181 ? 61.263 20.424 -106.426 1.00 74.88 181 THR A N 1
ATOM 1460 C CA . THR A 1 181 ? 62.698 20.666 -106.657 1.00 74.88 181 THR A CA 1
ATOM 1461 C C . THR A 1 181 ? 63.327 19.616 -107.570 1.00 74.88 181 THR A C 1
ATOM 1463 O O . THR A 1 181 ? 64.106 19.970 -108.451 1.00 74.88 181 THR A O 1
ATOM 1466 N N . LEU A 1 182 ? 62.959 18.336 -107.439 1.00 73.44 182 LEU A N 1
ATOM 1467 C CA . LEU A 1 182 ? 63.384 17.284 -108.371 1.00 73.44 182 LEU A CA 1
ATOM 1468 C C . LEU A 1 182 ? 62.875 17.543 -109.790 1.00 73.44 182 LEU A C 1
ATOM 1470 O O . LEU A 1 182 ? 63.639 17.414 -110.744 1.00 73.44 182 LEU A O 1
ATOM 1474 N N . ASN A 1 183 ? 61.611 17.948 -109.937 1.00 76.44 183 ASN A N 1
ATOM 1475 C CA . ASN A 1 183 ? 61.059 18.308 -111.239 1.00 76.44 183 ASN A CA 1
ATOM 1476 C C . ASN A 1 183 ? 61.735 19.550 -111.825 1.00 76.44 183 ASN A C 1
ATOM 1478 O O . ASN A 1 183 ? 61.986 19.567 -113.027 1.00 76.44 183 ASN A O 1
ATOM 1482 N N . SER A 1 184 ? 62.059 20.569 -111.019 1.00 75.31 184 SER A N 1
ATOM 1483 C CA . SER A 1 184 ? 62.788 21.738 -111.525 1.00 75.31 184 SER A CA 1
ATOM 1484 C C . SER A 1 184 ? 64.200 21.371 -111.977 1.00 75.31 184 SER A C 1
ATOM 1486 O O . SER A 1 184 ? 64.609 21.812 -113.043 1.00 75.31 184 SER A O 1
ATOM 1488 N N . LEU A 1 185 ? 64.906 20.516 -111.228 1.00 75.56 185 LEU A N 1
ATOM 1489 C CA . LEU A 1 185 ? 66.229 20.000 -111.606 1.00 75.56 185 LEU A CA 1
ATOM 1490 C C . LEU A 1 185 ? 66.176 19.141 -112.874 1.00 75.56 185 LEU A C 1
ATOM 1492 O O . LEU A 1 185 ? 67.047 19.248 -113.731 1.00 75.56 185 LEU A O 1
ATOM 1496 N N . ALA A 1 186 ? 65.149 18.301 -113.019 1.00 74.31 186 ALA A N 1
ATOM 1497 C CA . ALA A 1 186 ? 64.942 17.520 -114.233 1.00 74.31 186 ALA A CA 1
ATOM 1498 C C . ALA A 1 186 ? 64.674 18.429 -115.441 1.00 74.31 186 ALA A C 1
ATOM 1500 O O . ALA A 1 186 ? 65.222 18.192 -116.514 1.00 74.31 186 ALA A O 1
ATOM 1501 N N . LEU A 1 187 ? 63.879 19.490 -115.261 1.00 74.19 187 LEU A N 1
ATOM 1502 C CA . LEU A 1 187 ? 63.635 20.483 -116.305 1.00 74.19 187 LEU A CA 1
ATOM 1503 C C . LEU A 1 187 ? 64.922 21.235 -116.672 1.00 74.19 187 LEU A C 1
ATOM 1505 O O . LEU A 1 187 ? 65.185 21.446 -117.850 1.00 74.19 187 LEU A O 1
ATOM 1509 N N . GLU A 1 188 ? 65.723 21.611 -115.674 1.00 75.00 188 GLU A N 1
ATOM 1510 C CA . GLU A 1 188 ? 67.001 22.301 -115.858 1.00 75.00 188 GLU A CA 1
ATOM 1511 C C . GLU A 1 188 ? 67.995 21.426 -116.632 1.00 75.00 188 GLU A C 1
ATOM 1513 O O . GLU A 1 188 ? 68.560 21.888 -117.618 1.00 75.00 188 GLU A O 1
ATOM 1518 N N . ASN A 1 189 ? 68.113 20.140 -116.289 1.00 76.56 189 ASN A N 1
ATOM 1519 C CA . ASN A 1 189 ? 68.944 19.188 -117.033 1.00 76.56 189 ASN A CA 1
ATOM 1520 C C . ASN A 1 189 ? 68.454 18.983 -118.476 1.00 76.56 189 ASN A C 1
ATOM 1522 O O . ASN A 1 189 ? 69.264 18.993 -119.394 1.00 76.56 189 ASN A O 1
ATOM 1526 N N . ILE A 1 190 ? 67.138 18.868 -118.705 1.00 79.31 190 ILE A N 1
ATOM 1527 C CA . ILE A 1 190 ? 66.579 18.754 -120.066 1.00 79.31 190 ILE A CA 1
ATOM 1528 C C . ILE A 1 190 ? 66.887 20.007 -120.898 1.00 79.31 190 ILE A C 1
ATOM 1530 O O . ILE A 1 190 ? 67.174 19.901 -122.092 1.00 79.31 190 ILE A O 1
ATOM 1534 N N . ILE A 1 191 ? 66.810 21.193 -120.283 1.00 78.81 191 ILE A N 1
ATOM 1535 C CA . ILE A 1 191 ? 67.153 22.460 -120.937 1.00 78.81 191 ILE A CA 1
ATOM 1536 C C . ILE A 1 191 ? 68.649 22.499 -121.265 1.00 78.81 191 ILE A C 1
ATOM 1538 O O . ILE A 1 191 ? 68.998 22.913 -122.367 1.00 78.81 191 ILE A O 1
ATOM 1542 N N . ILE A 1 192 ? 69.517 22.056 -120.350 1.00 80.81 192 ILE A N 1
ATOM 1543 C CA . ILE A 1 192 ? 70.967 21.976 -120.581 1.00 80.81 192 ILE A CA 1
ATOM 1544 C C . ILE A 1 192 ? 71.273 21.037 -121.754 1.00 80.81 192 ILE A C 1
ATOM 1546 O O . ILE A 1 192 ? 71.950 21.466 -122.685 1.00 80.81 192 ILE A O 1
ATOM 1550 N N . ASP A 1 193 ? 70.703 19.829 -121.773 1.00 79.12 193 ASP A N 1
ATOM 1551 C CA . ASP A 1 193 ? 70.887 18.866 -122.869 1.00 79.12 193 ASP A CA 1
ATOM 1552 C C . ASP A 1 193 ? 70.443 19.458 -124.222 1.00 79.12 193 ASP A C 1
ATOM 1554 O O . ASP A 1 193 ? 71.145 19.337 -125.226 1.00 79.12 193 ASP A O 1
ATOM 1558 N N . HIS A 1 194 ? 69.304 20.166 -124.258 1.00 78.12 194 HIS A N 1
ATOM 1559 C CA . HIS A 1 194 ? 68.843 20.842 -125.479 1.00 78.12 194 HIS A CA 1
ATOM 1560 C C . HIS A 1 194 ? 69.769 21.987 -125.908 1.00 78.12 194 HIS A C 1
ATOM 1562 O O . HIS A 1 194 ? 69.950 22.210 -127.104 1.00 78.12 194 HIS A O 1
ATOM 1568 N N . ILE A 1 195 ? 70.347 22.737 -124.964 1.00 79.75 195 ILE A N 1
ATOM 1569 C CA . ILE A 1 195 ? 71.319 23.793 -125.278 1.00 79.75 195 ILE A CA 1
ATOM 1570 C C . ILE A 1 195 ? 72.591 23.179 -125.869 1.00 79.75 195 ILE A C 1
ATOM 1572 O O . ILE A 1 195 ? 73.110 23.716 -126.848 1.00 79.75 195 ILE A O 1
ATOM 1576 N N . GLU A 1 196 ? 73.072 22.058 -125.328 1.00 80.00 196 GLU A N 1
ATOM 1577 C CA . GLU A 1 196 ? 74.227 21.339 -125.876 1.00 80.00 196 GLU A CA 1
ATOM 1578 C C . GLU A 1 196 ? 73.951 20.808 -127.291 1.00 80.00 196 GLU A C 1
ATOM 1580 O O . GLU A 1 196 ? 74.784 20.988 -128.183 1.00 80.00 196 GLU A O 1
ATOM 1585 N N . GLU A 1 197 ? 72.768 20.237 -127.548 1.00 76.94 197 GLU A N 1
ATOM 1586 C CA . GLU A 1 197 ? 72.365 19.834 -128.904 1.00 76.94 197 GLU A CA 1
ATOM 1587 C C . GLU A 1 197 ? 72.323 21.023 -129.873 1.00 76.94 197 GL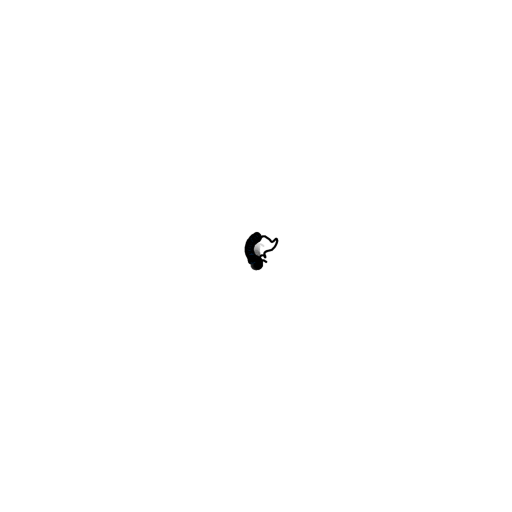U A C 1
ATOM 1589 O O . GLU A 1 197 ? 72.849 20.931 -130.986 1.00 76.94 197 GLU A O 1
ATOM 1594 N N . ILE A 1 198 ? 71.750 22.159 -129.456 1.00 77.69 198 ILE A N 1
ATOM 1595 C CA . ILE A 1 198 ? 71.725 23.377 -130.276 1.00 77.69 198 ILE A CA 1
ATOM 1596 C C . ILE A 1 198 ? 73.156 23.830 -130.588 1.00 77.69 198 ILE A C 1
ATOM 1598 O O . ILE A 1 198 ? 73.468 24.076 -131.752 1.00 77.69 198 ILE A O 1
ATOM 1602 N N . GLN A 1 199 ? 74.052 23.864 -129.599 1.00 78.12 199 GLN A N 1
ATOM 1603 C CA . GLN A 1 199 ? 75.454 24.239 -129.807 1.00 78.12 199 GLN A CA 1
ATOM 1604 C C . GLN A 1 199 ? 76.176 23.297 -130.776 1.00 78.12 199 GLN A C 1
ATOM 1606 O O . GLN A 1 199 ? 76.903 23.763 -131.653 1.00 78.12 199 GLN A O 1
ATOM 1611 N N . LEU A 1 200 ? 75.944 21.984 -130.678 1.00 79.06 200 LEU A N 1
ATOM 1612 C CA . LEU A 1 200 ? 76.496 21.005 -131.617 1.00 79.06 200 LEU A CA 1
ATOM 1613 C C . LEU A 1 200 ? 75.971 21.228 -133.043 1.00 79.06 200 LEU A C 1
ATOM 1615 O O . LEU A 1 200 ? 76.748 21.148 -133.997 1.00 79.06 200 LEU A O 1
ATOM 1619 N N . THR A 1 201 ? 74.683 21.553 -133.209 1.00 74.94 201 THR A N 1
ATOM 1620 C CA . THR A 1 201 ? 74.124 21.887 -134.531 1.00 74.94 201 THR A CA 1
ATOM 1621 C C . THR A 1 201 ? 74.662 23.204 -135.087 1.00 74.94 201 THR A C 1
ATOM 1623 O O . THR A 1 201 ? 74.974 23.266 -136.276 1.00 74.94 201 THR A O 1
ATOM 1626 N N . GLU A 1 202 ? 74.847 24.232 -134.254 1.00 74.19 202 GLU A N 1
ATOM 1627 C CA . GLU A 1 202 ? 75.482 25.492 -134.656 1.00 74.19 202 GLU A CA 1
ATOM 1628 C C . GLU A 1 202 ? 76.940 25.274 -135.070 1.00 74.19 202 GLU A C 1
ATOM 1630 O O . GLU A 1 202 ? 77.379 25.814 -136.084 1.00 74.19 202 GLU A O 1
ATOM 1635 N N . GLN A 1 203 ? 77.683 24.442 -134.339 1.00 75.75 203 GLN A N 1
ATOM 1636 C CA . GLN A 1 203 ? 79.070 24.119 -134.656 1.00 75.75 203 GLN A CA 1
ATOM 1637 C C . GLN A 1 203 ? 79.180 23.286 -135.942 1.00 75.75 203 GLN A C 1
ATOM 1639 O O . GLN A 1 203 ? 80.055 23.541 -136.769 1.00 75.75 203 GLN A O 1
ATOM 1644 N N . ALA A 1 204 ? 78.263 22.340 -136.168 1.00 73.81 204 ALA A N 1
ATOM 1645 C CA . ALA A 1 204 ? 78.166 21.606 -137.429 1.00 73.81 204 ALA A CA 1
ATOM 1646 C C . ALA A 1 204 ? 77.809 22.528 -138.608 1.00 73.81 204 ALA A C 1
ATOM 1648 O O . ALA A 1 204 ? 78.384 22.393 -139.689 1.00 73.81 204 ALA A O 1
ATOM 1649 N N . LEU A 1 205 ? 76.911 23.496 -138.400 1.00 72.69 205 LEU A N 1
ATOM 1650 C CA . LEU A 1 205 ? 76.564 24.502 -139.403 1.00 72.69 205 LEU A CA 1
ATOM 1651 C C . LEU A 1 205 ? 77.760 25.415 -139.711 1.00 72.69 205 LEU A C 1
ATOM 1653 O O . LEU A 1 205 ? 78.037 25.674 -140.879 1.00 72.69 205 LEU A O 1
ATOM 1657 N N . ALA A 1 206 ? 78.496 25.845 -138.682 1.00 72.44 206 ALA A N 1
ATOM 1658 C CA . ALA A 1 206 ? 79.709 26.645 -138.821 1.00 72.44 206 ALA A CA 1
ATOM 1659 C C . ALA A 1 206 ? 80.792 25.895 -139.617 1.00 72.44 206 ALA A C 1
ATOM 1661 O O . ALA A 1 206 ? 81.338 26.445 -140.576 1.00 72.44 206 ALA A O 1
ATOM 1662 N N . ASN A 1 207 ? 81.031 24.622 -139.291 1.00 73.56 207 ASN A N 1
ATOM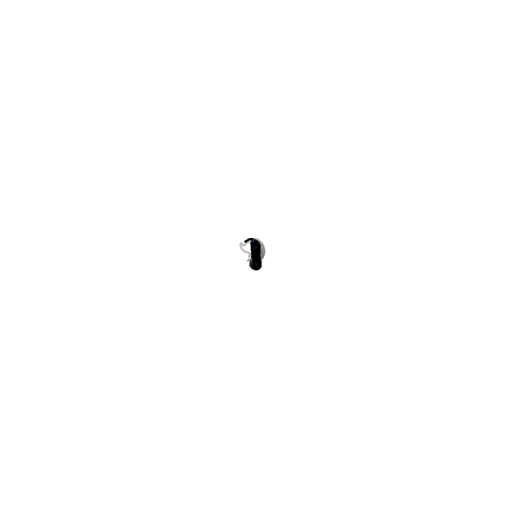 1663 C CA . ASN A 1 207 ? 81.961 23.763 -140.026 1.00 73.56 207 ASN A CA 1
ATOM 1664 C C . ASN A 1 207 ? 81.515 23.562 -141.482 1.00 73.56 207 ASN A C 1
ATOM 1666 O O . ASN A 1 207 ? 82.327 23.684 -142.393 1.00 73.56 207 ASN A O 1
ATOM 1670 N N . SER A 1 208 ? 80.219 23.342 -141.726 1.00 70.75 208 SER A N 1
ATOM 1671 C CA . SER A 1 208 ? 79.676 23.229 -143.084 1.00 70.75 208 SER A CA 1
ATOM 1672 C C . SER A 1 208 ? 79.844 24.527 -143.883 1.00 70.75 208 SER A C 1
ATOM 1674 O O . SER A 1 208 ? 80.173 24.481 -145.066 1.00 70.75 208 SER A O 1
ATOM 1676 N N . THR A 1 209 ? 79.686 25.700 -143.259 1.00 69.94 209 THR A N 1
ATOM 1677 C CA . THR A 1 209 ? 79.957 26.985 -143.928 1.00 69.94 209 THR A CA 1
ATOM 1678 C C . THR A 1 209 ? 81.441 27.237 -144.202 1.00 69.94 209 THR A C 1
ATOM 1680 O O . THR A 1 209 ? 81.756 27.901 -145.190 1.00 69.94 209 THR A O 1
ATOM 1683 N N . GLU A 1 210 ? 82.348 26.725 -143.368 1.00 69.19 210 GLU A N 1
ATOM 1684 C CA . GLU A 1 210 ? 83.795 26.740 -143.631 1.00 69.19 210 GLU A CA 1
ATOM 1685 C C . GLU A 1 210 ? 84.155 25.821 -144.805 1.00 69.19 210 GLU A C 1
ATOM 1687 O O . GLU A 1 210 ? 84.820 26.273 -145.734 1.00 69.19 210 GLU A O 1
ATOM 1692 N N . GLU A 1 211 ? 83.635 24.589 -144.841 1.00 67.31 211 GLU A N 1
ATOM 1693 C CA . GLU A 1 211 ? 83.813 23.675 -145.981 1.00 67.31 211 GLU A CA 1
ATOM 1694 C C . GLU A 1 211 ? 83.287 24.294 -147.284 1.00 67.31 211 GLU A C 1
ATOM 1696 O O . GLU A 1 211 ? 83.967 24.268 -148.311 1.00 67.31 211 GLU A O 1
ATOM 1701 N N . PHE A 1 212 ? 82.117 24.941 -147.238 1.00 64.81 212 PHE A N 1
ATOM 1702 C CA . PHE A 1 212 ? 81.551 25.629 -148.399 1.00 64.81 212 PHE A CA 1
ATOM 1703 C C . PHE A 1 212 ? 82.414 26.821 -148.852 1.00 64.81 212 PHE A C 1
ATOM 1705 O O . PHE A 1 212 ? 82.520 27.095 -150.049 1.00 64.81 212 PHE A O 1
ATOM 1712 N N . LYS A 1 213 ? 83.063 27.534 -147.918 1.00 63.81 213 LYS A N 1
ATOM 1713 C CA . LYS A 1 213 ? 84.034 28.593 -148.245 1.00 63.81 213 LYS A CA 1
ATOM 1714 C C . LYS A 1 213 ? 85.301 28.030 -148.887 1.00 63.81 213 LYS A C 1
ATOM 1716 O O . LYS A 1 213 ? 85.736 28.581 -149.898 1.00 63.81 213 LYS A O 1
ATOM 1721 N N . GLU A 1 214 ? 85.866 26.946 -148.355 1.00 65.56 214 GLU A N 1
ATOM 1722 C CA . GLU A 1 214 ? 87.039 26.287 -148.950 1.00 65.56 214 GLU A CA 1
ATOM 1723 C C . GLU A 1 214 ? 86.741 25.743 -150.357 1.00 65.56 214 GLU A C 1
ATOM 1725 O O . GLU A 1 214 ? 87.596 25.782 -151.247 1.00 65.56 214 GLU A O 1
ATOM 1730 N N . GLU A 1 215 ? 85.523 25.250 -150.591 1.00 61.53 215 GLU A N 1
ATOM 1731 C CA . GLU A 1 215 ? 85.102 24.740 -151.896 1.00 61.53 215 GLU A CA 1
ATOM 1732 C C . GLU A 1 215 ? 84.942 25.870 -152.929 1.00 61.53 215 GLU A C 1
ATOM 1734 O O . GLU A 1 215 ? 85.404 25.735 -154.066 1.00 61.53 215 GLU A O 1
ATOM 1739 N N . ILE A 1 216 ? 84.421 27.035 -152.522 1.00 62.78 216 ILE A N 1
ATOM 1740 C CA . ILE A 1 216 ? 84.422 28.255 -153.351 1.00 62.78 216 ILE A CA 1
ATOM 1741 C C . ILE A 1 216 ? 85.859 28.707 -153.671 1.00 62.78 216 ILE A C 1
ATOM 1743 O O . ILE A 1 216 ? 86.146 29.092 -154.809 1.00 62.78 216 ILE A O 1
ATOM 1747 N N . GLU A 1 217 ? 86.787 28.625 -152.715 1.00 60.59 217 GLU A N 1
ATOM 1748 C CA . GLU A 1 217 ? 88.188 29.022 -152.915 1.00 60.59 217 GLU A CA 1
ATOM 1749 C C . GLU A 1 217 ? 88.940 28.071 -153.873 1.00 60.59 217 GLU A C 1
ATOM 1751 O O . GLU A 1 217 ? 89.745 28.510 -154.704 1.00 60.59 217 GLU A O 1
ATOM 1756 N N . LYS A 1 218 ? 88.622 26.768 -153.848 1.00 61.28 218 LYS A N 1
ATOM 1757 C CA . LYS A 1 218 ? 89.114 25.788 -154.836 1.00 61.28 218 LYS A CA 1
ATOM 1758 C C . LYS A 1 218 ? 88.581 26.056 -156.244 1.00 61.28 218 LYS A C 1
ATOM 1760 O O . LYS A 1 218 ? 89.352 25.952 -157.198 1.00 61.28 218 LYS A O 1
ATOM 1765 N N . VAL A 1 219 ? 87.309 26.432 -156.391 1.00 60.25 219 VAL A N 1
ATOM 1766 C CA . VAL A 1 219 ? 86.730 26.808 -157.696 1.00 60.25 219 VAL A CA 1
ATOM 1767 C C . VAL A 1 219 ? 87.416 28.060 -158.260 1.00 60.25 219 VAL A C 1
ATOM 1769 O O . VAL A 1 219 ? 87.730 28.107 -159.452 1.00 60.25 219 VAL A O 1
ATOM 1772 N N . PHE A 1 220 ? 87.759 29.035 -157.413 1.00 55.97 220 PHE A N 1
ATOM 1773 C CA . PHE A 1 220 ? 88.514 30.217 -157.841 1.00 55.97 220 PHE A CA 1
ATOM 1774 C C . PHE A 1 220 ? 89.930 29.877 -158.347 1.00 55.97 220 PHE A C 1
ATOM 1776 O O . PHE A 1 220 ? 90.323 30.376 -159.402 1.00 55.97 220 PHE A O 1
ATOM 1783 N N . LYS A 1 221 ? 90.657 28.945 -157.710 1.00 59.00 221 LYS A N 1
ATOM 1784 C CA . LYS A 1 221 ? 91.992 28.504 -158.180 1.00 59.00 221 LYS A CA 1
ATOM 1785 C C . LYS A 1 221 ? 91.988 27.764 -159.523 1.00 59.00 221 LYS A C 1
ATOM 1787 O O . LYS A 1 221 ? 92.990 27.796 -160.231 1.00 59.00 221 LYS A O 1
ATOM 1792 N N . VAL A 1 222 ? 90.883 27.127 -159.913 1.00 57.19 222 VAL A N 1
ATOM 1793 C CA . VAL A 1 222 ? 90.760 26.485 -161.240 1.00 57.19 222 VAL A CA 1
ATOM 1794 C C . VAL A 1 222 ? 90.530 27.522 -162.353 1.00 57.19 222 VAL A C 1
ATOM 1796 O O . VAL A 1 222 ? 90.807 27.249 -163.519 1.00 57.19 222 VAL A O 1
ATOM 1799 N N . THR A 1 223 ? 90.116 28.743 -162.003 1.00 53.94 223 THR A N 1
ATOM 1800 C CA . THR A 1 223 ? 89.820 29.813 -162.969 1.00 53.94 223 THR A CA 1
ATOM 1801 C C . THR A 1 223 ? 91.050 30.685 -163.294 1.00 53.94 223 THR A C 1
ATOM 1803 O O . THR A 1 223 ? 91.096 31.307 -164.352 1.00 53.94 223 THR A O 1
ATOM 1806 N N . GLU A 1 224 ? 92.101 30.664 -162.463 1.00 52.00 224 GLU A N 1
ATOM 1807 C CA . GLU A 1 224 ? 93.380 31.357 -162.727 1.00 52.00 224 GLU A CA 1
ATOM 1808 C C . GLU A 1 224 ? 94.368 30.559 -163.606 1.00 52.00 224 GLU A C 1
ATOM 1810 O O . GLU A 1 224 ? 95.333 31.119 -164.110 1.00 52.00 224 GLU A O 1
ATOM 1815 N N . VAL A 1 225 ? 94.083 29.294 -163.950 1.00 54.47 225 VAL A N 1
ATOM 1816 C CA . VAL A 1 225 ? 94.865 28.521 -164.950 1.00 54.47 225 VAL A CA 1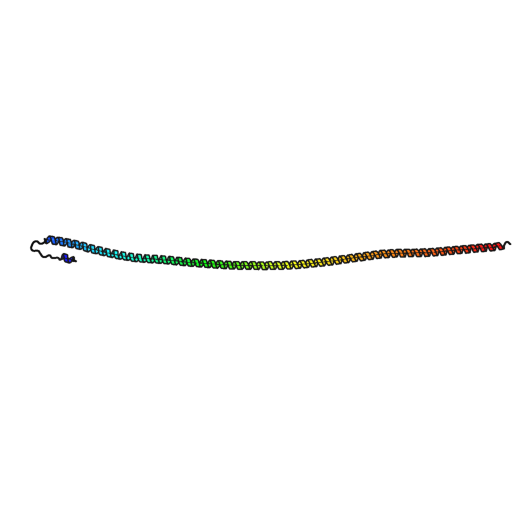
ATOM 1817 C C . VAL A 1 225 ? 94.471 28.885 -166.403 1.00 54.47 225 VAL A C 1
ATOM 1819 O O . VAL A 1 225 ? 94.880 28.236 -167.365 1.00 54.47 225 VAL A O 1
ATOM 1822 N N . GLN A 1 226 ? 93.708 29.970 -166.593 1.00 47.19 226 GLN A N 1
ATOM 1823 C CA . GLN A 1 226 ? 93.415 30.570 -167.900 1.00 47.19 226 GLN A CA 1
ATOM 1824 C C . GLN A 1 226 ? 94.005 31.976 -168.126 1.00 47.19 226 GLN A C 1
ATOM 1826 O O . GLN A 1 226 ? 93.729 32.544 -169.178 1.00 47.19 226 GLN A O 1
ATOM 1831 N N . ASN A 1 227 ? 94.858 32.527 -167.249 1.00 38.28 227 ASN A N 1
ATOM 1832 C CA . ASN A 1 227 ? 95.627 33.748 -167.553 1.00 38.28 227 ASN A CA 1
ATOM 1833 C C . ASN A 1 227 ? 96.903 33.881 -166.688 1.00 38.28 227 ASN A C 1
ATOM 1835 O O . ASN A 1 227 ? 96.785 34.166 -165.506 1.00 38.28 227 ASN A O 1
ATOM 1839 N N . VAL A 1 228 ? 98.073 33.807 -167.349 1.00 36.94 228 VAL A N 1
ATOM 1840 C CA . VAL A 1 228 ? 99.419 34.308 -166.949 1.00 36.94 228 VAL A CA 1
ATOM 1841 C C . VAL A 1 228 ? 100.112 33.652 -165.750 1.00 36.94 228 VAL A C 1
ATOM 1843 O O . VAL A 1 228 ? 99.695 33.861 -164.597 1.00 36.94 228 VAL A O 1
#

Sequence (228 aa):
MIALEDLENKDFKKSGFRGYNTDEVDYFIQEVITAHKHLSKENEELRKKVNQLTETMQYYQKMEQTIQNALHLAEKTAQDTKISALHSAQKIKRRAEDTVANMKKEAEAKAALVNRLAEERAQSVLTKAVDVLTKQQAEVNELRNIYNNYKNQIKDFMAMQLQILEETGKQLEEDVLNAATLNSLALENIIIDHIEEIQLTEQALANSTEEFKEEIEKVFKVTEVQNV